Protein AF-0000000071011484 (afdb_homodimer)

Organism: Aspergillus flavus (strain ATCC 200026 / FGSC A1120 / IAM 13836 / NRRL 3357 / JCM 12722 / SRRC 167) (NCBI:txid332952)

pLDDT: mean 79.9, std 23.61, range [20.66, 98.12]

Structure (mmCIF, N/CA/C/O backbone):
data_AF-0000000071011484-model_v1
#
loop_
_entity.id
_entity.type
_entity.pdbx_description
1 polymer 'Uncharacterized protein'
#
loop_
_atom_site.group_PDB
_atom_site.id
_atom_site.type_symbol
_atom_site.label_atom_id
_atom_site.label_alt_id
_atom_site.label_comp_id
_atom_site.label_asym_id
_atom_si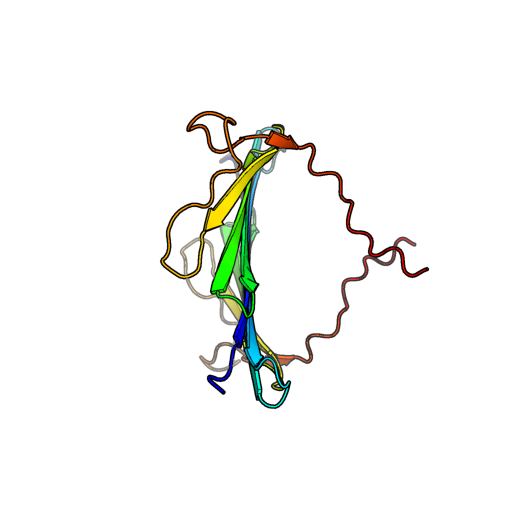te.label_entity_id
_atom_site.label_seq_id
_atom_site.pdbx_PDB_ins_code
_atom_site.Cartn_x
_atom_site.Cartn_y
_atom_site.Cartn_z
_atom_site.occupancy
_atom_site.B_iso_or_equiv
_atom_site.auth_seq_id
_atom_site.auth_comp_id
_atom_site.auth_asym_id
_atom_site.auth_atom_id
_atom_site.pdbx_PDB_model_num
ATOM 1 N N . MET A 1 1 ? -12.844 29.531 15.906 1 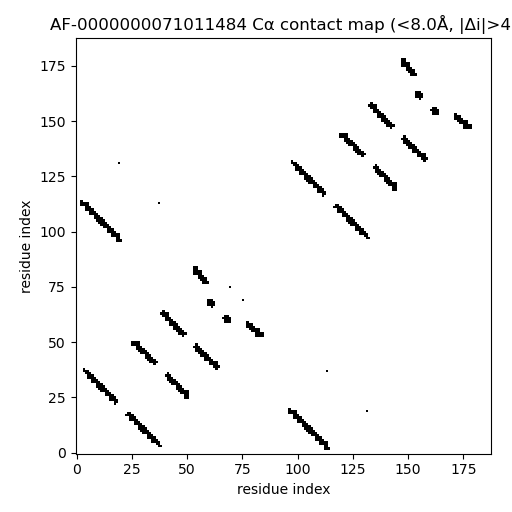52.31 1 MET A N 1
ATOM 2 C CA . MET A 1 1 ? -11.492 29.062 15.602 1 52.31 1 MET A CA 1
ATOM 3 C C . MET A 1 1 ? -11.516 28 14.516 1 52.31 1 MET A C 1
ATOM 5 O O . MET A 1 1 ? -12.43 27.172 14.469 1 52.31 1 MET A O 1
ATOM 9 N N . SER A 1 2 ? -10.938 28.266 13.414 1 65.62 2 SER A N 1
ATOM 10 C CA . SER A 1 2 ? -10.977 27.375 12.258 1 65.62 2 SER A CA 1
ATOM 11 C C . SER A 1 2 ? -10.547 25.969 12.648 1 65.62 2 SER A C 1
ATOM 13 O O . SER A 1 2 ? -9.57 25.781 13.383 1 65.62 2 SER A O 1
ATOM 15 N N . GLN A 1 3 ? -11.422 25.094 12.594 1 76.44 3 GLN A N 1
ATOM 16 C CA . GLN A 1 3 ? -11.125 23.703 12.953 1 76.44 3 GLN A CA 1
ATOM 17 C C . GLN A 1 3 ? -9.945 23.172 12.148 1 76.44 3 GLN A C 1
ATOM 19 O O . GLN A 1 3 ? -9.906 23.312 10.922 1 76.44 3 GLN A O 1
ATOM 24 N N . SER A 1 4 ? -8.773 22.969 12.922 1 86.69 4 SER A N 1
ATOM 25 C CA . SER A 1 4 ? -7.617 22.391 12.242 1 86.69 4 SER A CA 1
ATOM 26 C C . SER A 1 4 ? -7.719 20.875 12.195 1 86.69 4 SER A C 1
ATOM 28 O O . SER A 1 4 ? -8.484 20.266 12.953 1 86.69 4 SER A O 1
ATOM 30 N N . TYR A 1 5 ? -7.301 20.312 11.109 1 92.06 5 TYR A N 1
ATOM 31 C CA . TYR A 1 5 ? -7.328 18.859 10.922 1 92.06 5 TYR A CA 1
ATOM 32 C C . TYR A 1 5 ? -5.918 18.297 10.82 1 92.06 5 TYR A C 1
ATOM 34 O O . TYR A 1 5 ? -4.977 19.031 10.484 1 92.06 5 TYR A O 1
ATOM 42 N N . SER A 1 6 ? -5.723 17.062 11.336 1 95.62 6 SER A N 1
ATOM 43 C CA . SER A 1 6 ? -4.551 16.25 11.016 1 95.62 6 SER A CA 1
ATOM 44 C C . SER A 1 6 ? -4.922 15.047 10.156 1 95.62 6 SER A C 1
ATOM 46 O O . SER A 1 6 ? -6.047 14.547 10.234 1 95.62 6 SER A O 1
ATOM 48 N N . SER A 1 7 ? -4.031 14.789 9.32 1 96.69 7 SER A N 1
ATOM 49 C CA . SER A 1 7 ? -4.297 13.625 8.469 1 96.69 7 SER A CA 1
ATOM 50 C C . SER A 1 7 ? -3.021 12.844 8.18 1 96.69 7 SER A C 1
ATOM 52 O O . SER A 1 7 ? -1.918 13.383 8.289 1 96.69 7 SER A O 1
ATOM 54 N N . SER A 1 8 ? -3.203 11.578 7.992 1 97.56 8 SER A N 1
ATOM 55 C CA . SER A 1 8 ? -2.111 10.695 7.605 1 97.56 8 SER A CA 1
ATOM 56 C C . SER A 1 8 ? -2.562 9.688 6.551 1 97.56 8 SER A C 1
ATOM 58 O O . SER A 1 8 ? -3.715 9.25 6.559 1 97.56 8 SER A O 1
ATOM 60 N N . SER A 1 9 ? -1.672 9.445 5.641 1 98 9 SER A N 1
ATOM 61 C CA . SER A 1 9 ? -1.896 8.383 4.66 1 98 9 SER A CA 1
ATOM 62 C C . SER A 1 9 ? -0.618 7.594 4.398 1 98 9 SER A C 1
ATOM 64 O O . SER A 1 9 ? 0.486 8.125 4.539 1 98 9 SER A O 1
ATOM 66 N N . SER A 1 10 ? -0.78 6.367 4.203 1 97.94 10 SER A N 1
ATOM 67 C CA . SER A 1 10 ? 0.344 5.492 3.891 1 97.94 10 SER A CA 1
ATOM 68 C C . SER A 1 10 ? 0.015 4.562 2.727 1 97.94 10 SER A C 1
ATOM 70 O O . SER A 1 10 ? -1.105 4.059 2.627 1 97.94 10 SER A O 1
ATOM 72 N N . TYR A 1 11 ? 0.985 4.484 1.85 1 97.88 11 TYR A N 1
ATOM 73 C CA . TYR A 1 11 ? 0.923 3.568 0.715 1 97.88 11 TYR A CA 1
ATOM 74 C C . TYR A 1 11 ? 2.139 2.65 0.689 1 97.88 11 TYR A C 1
ATOM 76 O O . TYR A 1 11 ? 3.264 3.092 0.934 1 97.88 11 TYR A O 1
ATOM 84 N N . PHE A 1 12 ? 1.865 1.36 0.616 1 97.81 12 PHE A N 1
ATOM 85 C CA . PHE A 1 12 ? 2.939 0.382 0.49 1 97.81 12 PHE A CA 1
ATOM 86 C C . PHE A 1 12 ? 2.682 -0.557 -0.683 1 97.81 12 PHE A C 1
ATOM 88 O O . PHE A 1 12 ? 1.554 -1.013 -0.883 1 97.81 12 PHE A O 1
ATOM 95 N N . TYR A 1 13 ? 3.678 -0.655 -1.492 1 98 13 TYR A N 1
ATOM 96 C CA . TYR A 1 13 ? 3.641 -1.629 -2.576 1 98 13 TYR A CA 1
ATOM 97 C C . TYR A 1 13 ? 4.879 -2.518 -2.555 1 98 13 TYR A C 1
ATOM 99 O O . TYR A 1 13 ? 5.988 -2.043 -2.295 1 98 13 TYR A O 1
ATOM 107 N N . SER A 1 14 ? 4.723 -3.789 -2.631 1 98.12 14 SER A N 1
ATOM 108 C CA . SER A 1 14 ? 5.836 -4.719 -2.814 1 98.12 14 SER A CA 1
ATOM 109 C C . SER A 1 14 ? 5.512 -5.766 -3.873 1 98.12 14 SER A C 1
ATOM 111 O O . SER A 1 14 ? 4.352 -6.156 -4.031 1 98.12 14 SER A O 1
ATOM 113 N N . SER A 1 15 ? 6.465 -6.098 -4.609 1 97.88 15 SER A N 1
ATOM 114 C CA . SER A 1 15 ? 6.328 -7.184 -5.57 1 97.88 15 SER A CA 1
ATOM 115 C C . SER A 1 15 ? 7.598 -8.023 -5.645 1 97.88 15 SER A C 1
ATOM 117 O O . SER A 1 15 ? 8.688 -7.539 -5.332 1 97.88 15 SER A O 1
ATOM 119 N N . SER A 1 16 ? 7.363 -9.312 -5.891 1 97.06 16 SER A N 1
ATOM 120 C CA . SER A 1 16 ? 8.492 -10.219 -6.078 1 97.06 16 SER A CA 1
ATOM 121 C C . SER A 1 16 ? 8.141 -11.336 -7.062 1 97.06 16 SER A C 1
ATOM 123 O O . SER A 1 16 ? 6.977 -11.695 -7.211 1 97.06 16 SER A O 1
ATOM 125 N N . SER A 1 17 ? 9.125 -11.727 -7.777 1 96.44 17 SER A N 1
ATOM 126 C CA . SER A 1 17 ? 9 -12.875 -8.672 1 96.44 17 SER A CA 1
ATOM 127 C C . SER A 1 17 ? 10.242 -13.766 -8.609 1 96.44 17 SER A C 1
ATOM 129 O O . SER A 1 17 ? 11.336 -13.289 -8.305 1 96.44 17 SER A O 1
ATOM 131 N N . SER A 1 18 ? 9.945 -15.055 -8.758 1 95.31 18 SER A N 1
ATOM 132 C CA . SER A 1 18 ? 11.047 -16.016 -8.758 1 95.31 18 SER A CA 1
ATOM 133 C C . SER A 1 18 ? 10.781 -17.172 -9.719 1 95.31 18 SER A C 1
ATOM 135 O O . SER A 1 18 ? 9.625 -17.516 -9.961 1 95.31 18 SER A O 1
ATOM 137 N N . THR A 1 19 ? 11.93 -17.609 -10.336 1 94.25 19 THR A N 1
ATOM 138 C CA . THR A 1 19 ? 11.805 -18.812 -11.141 1 94.25 19 THR A CA 1
ATOM 139 C C . THR A 1 19 ? 11.641 -20.047 -10.258 1 94.25 19 THR A C 1
ATOM 141 O O . THR A 1 19 ? 12.102 -20.062 -9.109 1 94.25 19 THR A O 1
ATOM 144 N N . ASP A 1 20 ? 10.922 -21.047 -10.836 1 86.88 20 ASP A N 1
ATOM 145 C CA . ASP A 1 20 ? 10.625 -22.234 -10.047 1 86.88 20 ASP A CA 1
ATOM 146 C C . ASP A 1 20 ? 11.898 -23 -9.711 1 86.88 20 ASP A C 1
ATOM 148 O O . ASP A 1 20 ? 11.969 -23.688 -8.688 1 86.88 20 ASP A O 1
ATOM 152 N N . ASP A 1 21 ? 12.898 -22.812 -10.469 1 88.31 21 ASP A N 1
ATOM 153 C CA . ASP A 1 21 ? 14.148 -23.516 -10.195 1 88.31 21 ASP A CA 1
ATOM 154 C C . ASP A 1 21 ? 15.047 -22.703 -9.266 1 88.31 21 ASP A C 1
ATOM 156 O O . ASP A 1 21 ? 16.141 -23.125 -8.922 1 88.31 21 ASP A O 1
ATOM 160 N N . GLY A 1 22 ? 14.602 -21.516 -8.938 1 86.12 22 GLY A N 1
ATOM 161 C CA . GLY A 1 22 ? 15.281 -20.688 -7.965 1 86.12 22 GLY A CA 1
ATOM 162 C C . GLY A 1 22 ? 16.484 -19.969 -8.539 1 86.12 22 GLY A C 1
ATOM 163 O O . GLY A 1 22 ? 17.297 -19.406 -7.789 1 86.12 22 GLY A O 1
ATOM 164 N N . THR A 1 23 ? 16.672 -19.938 -9.703 1 89.38 23 THR A N 1
ATOM 165 C CA . THR A 1 23 ? 17.875 -19.391 -10.312 1 89.38 23 THR A CA 1
ATOM 166 C C . THR A 1 23 ? 17.781 -17.891 -10.461 1 89.38 23 THR A C 1
ATOM 168 O O . THR A 1 23 ? 18.797 -17.203 -10.602 1 89.38 23 THR A O 1
ATOM 171 N N . ALA A 1 24 ? 16.516 -17.469 -10.5 1 92.75 24 ALA A N 1
ATOM 172 C CA . ALA A 1 24 ? 16.391 -16.031 -10.695 1 92.75 24 ALA A CA 1
ATOM 173 C C . ALA A 1 24 ? 15.258 -15.469 -9.836 1 92.75 24 ALA A C 1
ATOM 175 O O . ALA A 1 24 ? 14.203 -16.094 -9.695 1 92.75 24 ALA A O 1
ATOM 176 N N . ALA A 1 25 ? 15.57 -14.305 -9.141 1 94.69 25 ALA A N 1
ATOM 177 C CA . ALA A 1 25 ? 14.562 -13.602 -8.359 1 94.69 25 ALA A CA 1
ATOM 178 C C . ALA A 1 25 ? 14.68 -12.086 -8.531 1 94.69 25 ALA A C 1
ATOM 180 O O . ALA A 1 25 ? 15.789 -11.562 -8.703 1 94.69 25 ALA A O 1
ATOM 181 N N . THR A 1 26 ? 13.586 -11.477 -8.625 1 96.31 26 THR A N 1
ATOM 182 C CA . THR A 1 26 ? 13.523 -10.023 -8.633 1 96.31 26 THR A CA 1
ATOM 183 C C . THR A 1 26 ? 12.414 -9.523 -7.715 1 96.31 26 THR A C 1
ATOM 185 O O . THR A 1 26 ? 11.516 -10.281 -7.344 1 96.31 26 THR A O 1
ATOM 188 N N . GLY A 1 27 ? 12.609 -8.312 -7.289 1 97.56 27 GLY A N 1
ATOM 189 C CA . GLY A 1 27 ? 11.594 -7.699 -6.445 1 97.56 27 GLY A CA 1
ATOM 190 C C . GLY A 1 27 ? 11.812 -6.211 -6.238 1 97.56 27 GLY A C 1
ATOM 191 O O . GLY A 1 27 ? 12.922 -5.711 -6.434 1 97.56 27 GLY A O 1
ATOM 192 N N . GLN A 1 28 ? 10.805 -5.582 -5.945 1 97.75 28 GLN A N 1
ATOM 193 C CA . GLN A 1 28 ? 10.867 -4.156 -5.645 1 97.75 28 GLN A CA 1
ATOM 194 C C . GLN A 1 28 ? 9.852 -3.775 -4.566 1 97.75 28 GLN A C 1
ATOM 196 O O . GLN A 1 28 ? 8.82 -4.434 -4.418 1 97.75 28 GLN A O 1
ATOM 201 N N . ARG A 1 29 ? 10.164 -2.762 -3.787 1 97.69 29 ARG A N 1
ATOM 202 C CA . ARG A 1 29 ? 9.281 -2.199 -2.773 1 97.69 29 ARG A CA 1
ATOM 203 C C . ARG A 1 29 ? 9.227 -0.68 -2.877 1 97.69 29 ARG A C 1
ATOM 205 O O . ARG A 1 29 ? 10.227 -0.037 -3.203 1 97.69 29 ARG A O 1
ATOM 212 N N . TYR A 1 30 ? 8.023 -0.264 -2.693 1 97.44 30 TYR A N 1
ATOM 213 C CA . TYR A 1 30 ? 7.75 1.168 -2.67 1 97.44 30 TYR A CA 1
ATOM 214 C C . TYR A 1 30 ? 6.824 1.526 -1.514 1 97.44 30 TYR A C 1
ATOM 216 O O . TYR A 1 30 ? 5.844 0.825 -1.257 1 97.44 30 TYR A O 1
ATOM 224 N N . ALA A 1 31 ? 7.188 2.508 -0.788 1 97.5 31 ALA A N 1
ATOM 225 C CA . ALA A 1 31 ? 6.32 2.982 0.289 1 97.5 31 ALA A CA 1
ATOM 226 C C . ALA A 1 31 ? 6.32 4.504 0.362 1 97.5 31 ALA A C 1
ATOM 228 O O . ALA A 1 31 ? 7.363 5.141 0.179 1 97.5 31 ALA A O 1
ATOM 229 N N . THR A 1 32 ? 5.164 5.023 0.569 1 96.81 32 THR A N 1
ATOM 230 C CA . THR A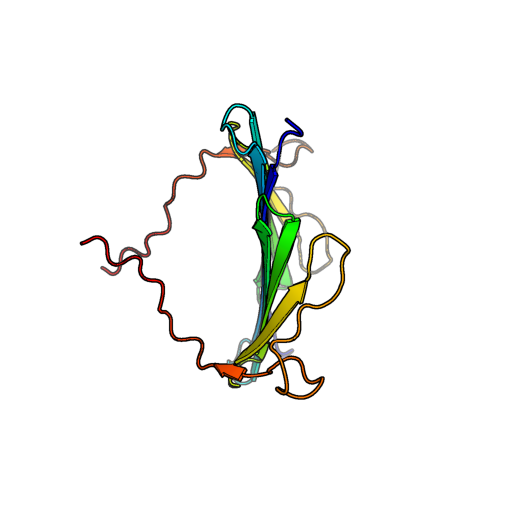 1 32 ? 5.031 6.457 0.797 1 96.81 32 THR A CA 1
ATOM 231 C C . THR A 1 32 ? 4.145 6.73 2.01 1 96.81 32 THR A C 1
ATOM 233 O O . THR A 1 32 ? 3.074 6.133 2.15 1 96.81 32 THR A O 1
ATOM 236 N N . VAL A 1 33 ? 4.648 7.566 2.861 1 96.94 33 VAL A N 1
ATOM 237 C CA . VAL A 1 33 ? 3.873 8.008 4.016 1 96.94 33 VAL A CA 1
ATOM 238 C C . VAL A 1 33 ? 3.727 9.531 3.984 1 96.94 33 VAL A C 1
ATOM 240 O O . VAL A 1 33 ? 4.711 10.25 3.809 1 96.94 33 VAL A O 1
ATOM 243 N N . SER A 1 34 ? 2.525 9.914 4.105 1 97.69 34 SER A N 1
ATOM 244 C CA . SER A 1 34 ? 2.23 11.344 4.113 1 97.69 34 SER A CA 1
ATOM 245 C C . SER A 1 34 ? 1.489 11.742 5.383 1 97.69 34 SER A C 1
ATOM 247 O O . SER A 1 34 ? 0.476 11.141 5.738 1 97.69 34 SER A O 1
ATOM 249 N N . GLN A 1 35 ? 2.014 12.75 5.992 1 97.19 35 GLN A N 1
ATOM 250 C CA . GLN A 1 35 ? 1.384 13.242 7.215 1 97.19 35 GLN A CA 1
ATOM 251 C C . GLN A 1 35 ? 1.198 14.75 7.176 1 97.19 35 GLN A C 1
ATOM 253 O O . GLN A 1 35 ? 2.143 15.492 6.895 1 97.19 35 GLN A O 1
ATOM 258 N N . THR A 1 36 ? -0.002 15.141 7.453 1 96.56 36 THR A N 1
ATOM 259 C CA . THR A 1 36 ? -0.297 16.562 7.578 1 96.56 36 THR A CA 1
ATOM 260 C C . THR A 1 36 ? -0.687 16.906 9.008 1 96.56 36 THR A C 1
ATOM 262 O O . THR A 1 36 ? -1.595 16.297 9.578 1 96.56 36 THR A O 1
ATOM 265 N N . GLU A 1 37 ? -0.071 17.938 9.469 1 94.81 37 GLU A N 1
ATOM 266 C CA . GLU A 1 37 ? -0.305 18.391 10.836 1 94.81 37 GLU A CA 1
ATOM 267 C C . GLU A 1 37 ? -1.372 19.484 10.883 1 94.81 37 GLU A C 1
ATOM 269 O O . GLU A 1 37 ? -1.721 20.062 9.852 1 94.81 37 GLU A O 1
ATOM 274 N N . PRO A 1 38 ? -1.84 19.781 12.125 1 93.56 38 PRO A N 1
ATOM 275 C CA . PRO A 1 38 ? -2.902 20.781 12.25 1 93.56 38 PRO A CA 1
ATOM 276 C C . PRO A 1 38 ? -2.473 22.156 11.766 1 93.56 38 PRO A C 1
ATOM 278 O O . PRO A 1 38 ? -3.318 22.984 11.383 1 93.56 38 PRO A O 1
ATOM 281 N N . ASP A 1 39 ? -1.213 22.516 11.719 1 91.94 39 ASP A N 1
ATOM 282 C CA . ASP A 1 39 ? -0.76 23.828 11.266 1 91.94 39 ASP A CA 1
ATOM 283 C C . ASP A 1 39 ? -0.666 23.875 9.742 1 91.94 39 ASP A C 1
ATOM 285 O O . ASP A 1 39 ? -0.282 24.906 9.172 1 91.94 39 ASP A O 1
ATOM 289 N N . GLY A 1 40 ? -0.893 22.75 9.203 1 94 40 GLY A N 1
ATOM 290 C CA . GLY A 1 40 ? -0.969 22.703 7.75 1 94 40 GLY A CA 1
ATOM 291 C C . GLY A 1 40 ? 0.292 22.172 7.102 1 94 40 GLY A C 1
ATOM 292 O O . GLY A 1 40 ? 0.344 22 5.879 1 94 40 GLY A O 1
ATOM 293 N N . THR A 1 41 ? 1.3 21.875 7.875 1 94.38 41 THR A N 1
ATOM 294 C CA . THR A 1 41 ? 2.537 21.328 7.328 1 94.38 41 THR A CA 1
ATOM 295 C C . THR A 1 41 ? 2.369 19.859 6.973 1 94.38 41 THR A C 1
ATOM 297 O O . THR A 1 41 ? 1.756 19.109 7.73 1 94.38 41 THR A O 1
ATOM 300 N N . THR A 1 42 ? 2.951 19.484 5.793 1 95.5 42 THR A N 1
ATOM 301 C CA . THR A 1 42 ? 2.852 18.109 5.328 1 95.5 42 THR A CA 1
ATOM 302 C C . THR A 1 42 ? 4.238 17.516 5.094 1 95.5 42 THR A C 1
ATOM 304 O O . THR A 1 42 ? 5.09 18.156 4.469 1 95.5 42 THR A O 1
ATOM 307 N N . THR A 1 43 ? 4.445 16.406 5.66 1 95.81 43 THR A N 1
ATOM 308 C CA . THR A 1 43 ? 5.668 15.648 5.426 1 95.81 43 THR A CA 1
ATOM 309 C C . THR A 1 43 ? 5.375 14.398 4.598 1 95.81 43 THR A C 1
ATOM 311 O O . THR A 1 43 ? 4.449 13.648 4.902 1 95.81 43 THR A O 1
ATOM 314 N N . VAL A 1 44 ? 6.145 14.234 3.547 1 95.5 44 VAL A N 1
ATOM 315 C CA . VAL A 1 44 ? 6.008 13.055 2.695 1 95.5 44 VAL A CA 1
ATOM 316 C C . VAL A 1 44 ? 7.32 12.281 2.67 1 95.5 44 VAL A C 1
ATOM 318 O O . VAL A 1 44 ? 8.359 12.82 2.285 1 95.5 44 VAL A O 1
ATOM 321 N N . ARG A 1 45 ? 7.266 11.094 3.125 1 94.94 45 ARG A N 1
ATOM 322 C CA . ARG A 1 45 ? 8.43 10.211 3.098 1 94.94 45 ARG A CA 1
ATOM 323 C C . ARG A 1 45 ? 8.219 9.062 2.109 1 94.94 45 ARG A C 1
ATOM 325 O O . ARG A 1 45 ? 7.219 8.344 2.182 1 94.94 45 ARG A O 1
ATOM 332 N N . THR A 1 46 ? 9.148 8.945 1.218 1 95.81 46 THR A N 1
ATOM 333 C CA . THR A 1 46 ? 9.094 7.887 0.216 1 95.81 46 THR A CA 1
ATOM 334 C C . THR A 1 46 ? 10.289 6.953 0.342 1 95.81 46 THR A C 1
ATOM 336 O O . THR A 1 46 ? 11.43 7.41 0.499 1 95.81 46 THR A O 1
ATOM 339 N N . ILE A 1 47 ? 9.977 5.691 0.291 1 94.81 47 ILE A N 1
ATOM 340 C CA . ILE A 1 47 ? 11.016 4.668 0.336 1 94.81 47 ILE A CA 1
ATOM 341 C C . ILE A 1 47 ? 10.922 3.785 -0.909 1 94.81 47 ILE A C 1
ATOM 343 O O . ILE A 1 47 ? 9.844 3.314 -1.266 1 94.81 47 ILE A O 1
ATOM 347 N N . ARG A 1 48 ? 12.086 3.625 -1.535 1 97 48 ARG A N 1
ATOM 348 C CA . ARG A 1 48 ? 12.172 2.725 -2.682 1 97 48 ARG A CA 1
ATOM 349 C C . ARG A 1 48 ? 13.328 1.748 -2.529 1 97 48 ARG A C 1
ATOM 351 O O . ARG A 1 48 ? 14.406 2.125 -2.061 1 97 48 ARG A O 1
ATOM 358 N N . GLN A 1 49 ? 12.984 0.562 -2.945 1 96.88 49 GLN A N 1
ATOM 359 C CA . GLN A 1 49 ? 14.039 -0.436 -2.834 1 96.88 49 GLN A CA 1
ATOM 360 C C . GLN A 1 49 ? 13.867 -1.538 -3.875 1 96.88 49 GLN A C 1
ATOM 362 O O . GLN A 1 49 ? 12.773 -2.072 -4.047 1 96.88 49 GLN A O 1
ATOM 367 N N . ASP A 1 50 ? 14.945 -1.827 -4.492 1 95.06 50 ASP A N 1
ATOM 368 C CA . ASP A 1 50 ? 15 -3.033 -5.312 1 95.06 50 ASP A CA 1
ATOM 369 C C . ASP A 1 50 ? 15.648 -4.188 -4.547 1 95.06 50 ASP A C 1
ATOM 371 O O . ASP A 1 50 ? 16.469 -3.963 -3.658 1 95.06 50 ASP A O 1
ATOM 375 N N . LEU A 1 51 ? 15.109 -5.359 -4.941 1 93.81 51 LEU A N 1
ATOM 376 C CA . LEU A 1 51 ? 15.672 -6.539 -4.301 1 93.81 51 LEU A CA 1
ATOM 377 C C . LEU A 1 51 ? 17.203 -6.512 -4.359 1 93.81 51 LEU A C 1
ATOM 379 O O . LEU A 1 51 ? 17.781 -6.32 -5.43 1 93.81 51 LEU A O 1
ATOM 383 N N . GLY A 1 52 ? 17.844 -6.723 -3.182 1 92.69 52 GLY A N 1
ATOM 384 C CA . GLY A 1 52 ? 19.297 -6.797 -3.09 1 92.69 52 GLY A CA 1
ATOM 385 C C . GLY A 1 52 ? 19.953 -5.434 -2.99 1 92.69 52 GLY A C 1
ATOM 386 O O . GLY A 1 52 ? 21.172 -5.34 -2.84 1 92.69 52 GLY A O 1
ATOM 387 N N . GLU A 1 53 ? 19.25 -4.391 -3.141 1 94.69 53 GLU A N 1
ATOM 388 C CA . GLU A 1 53 ? 19.828 -3.049 -3.098 1 94.69 53 GLU A CA 1
ATOM 389 C C . GLU A 1 53 ? 19.359 -2.287 -1.861 1 94.69 53 GLU A C 1
ATOM 391 O O . GLU A 1 53 ? 18.312 -2.602 -1.295 1 94.69 53 GLU A O 1
ATOM 396 N N . PRO A 1 54 ? 20.219 -1.398 -1.478 1 92.44 54 PRO A N 1
ATOM 397 C CA . PRO A 1 54 ? 19.75 -0.581 -0.358 1 92.44 54 PRO A CA 1
ATOM 398 C C . PRO A 1 54 ? 18.531 0.264 -0.717 1 92.44 54 PRO A C 1
ATOM 400 O O . PRO A 1 54 ? 18.344 0.612 -1.885 1 92.44 54 PRO A O 1
ATOM 403 N N . ALA A 1 55 ? 17.734 0.537 0.363 1 92.5 55 ALA A N 1
ATOM 404 C CA . ALA A 1 55 ? 16.578 1.387 0.137 1 92.5 55 ALA A CA 1
ATOM 405 C C . ALA A 1 55 ? 16.984 2.848 -0.028 1 92.5 55 ALA A C 1
ATOM 407 O O . ALA A 1 55 ? 17.922 3.314 0.625 1 92.5 55 ALA A O 1
ATOM 408 N N . VAL A 1 56 ? 16.266 3.5 -0.89 1 94.38 56 VAL A N 1
ATOM 409 C CA . VAL A 1 56 ? 16.391 4.945 -1.033 1 94.38 56 VAL A CA 1
ATOM 410 C C . VAL A 1 56 ? 15.227 5.641 -0.352 1 94.38 56 VAL A C 1
ATOM 412 O O . VAL A 1 56 ? 14.062 5.312 -0.609 1 94.38 56 VAL A O 1
ATOM 415 N N . VAL A 1 57 ? 15.547 6.559 0.508 1 92.56 57 VAL A N 1
ATOM 416 C CA . VAL A 1 57 ? 14.523 7.281 1.255 1 92.56 57 VAL A CA 1
ATOM 417 C C . VAL A 1 57 ? 14.57 8.766 0.901 1 92.56 57 VAL A C 1
ATOM 419 O O . VAL A 1 57 ? 15.641 9.383 0.93 1 9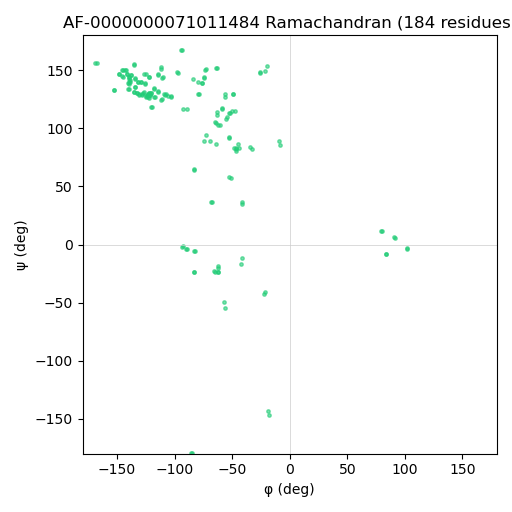2.56 57 VAL A O 1
ATOM 422 N N . ASP A 1 58 ? 13.43 9.25 0.519 1 91.81 58 ASP A N 1
ATOM 423 C CA . ASP A 1 58 ? 13.273 10.68 0.254 1 91.81 58 ASP A CA 1
ATOM 424 C C . ASP A 1 58 ? 12.203 11.289 1.16 1 91.81 58 ASP A C 1
ATOM 426 O O . ASP A 1 58 ? 11.133 10.703 1.354 1 91.81 58 ASP A O 1
ATOM 430 N N . GLU A 1 59 ? 12.594 12.391 1.774 1 91.62 59 GLU A N 1
ATOM 431 C CA . GLU A 1 59 ? 11.633 13.102 2.613 1 91.62 59 GLU A CA 1
ATOM 432 C C . GLU A 1 59 ? 11.453 14.547 2.154 1 91.62 59 GLU A C 1
ATOM 434 O O . GLU A 1 59 ? 12.438 15.266 1.976 1 91.62 59 GLU A O 1
ATOM 439 N N . LYS A 1 60 ? 10.289 14.906 1.934 1 92.5 60 LYS A N 1
ATOM 440 C CA . LYS A 1 60 ? 9.945 16.281 1.565 1 92.5 60 LYS A CA 1
ATOM 441 C C . LYS A 1 60 ? 8.945 16.875 2.555 1 92.5 60 LYS A C 1
ATOM 443 O O . LYS A 1 60 ? 8.062 16.172 3.057 1 92.5 60 LYS A O 1
ATOM 448 N N . ARG A 1 61 ? 9.094 18.156 2.818 1 94.31 61 ARG A N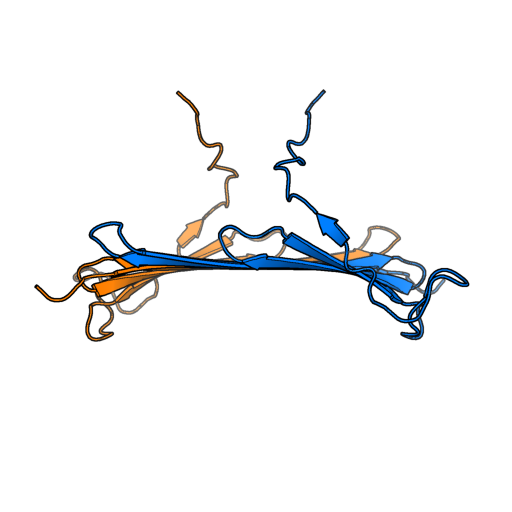 1
ATOM 449 C CA . ARG A 1 61 ? 8.164 18.875 3.686 1 94.31 61 ARG A CA 1
ATOM 450 C C . ARG A 1 61 ? 7.609 20.109 2.98 1 94.31 61 ARG A C 1
ATOM 452 O O . ARG A 1 61 ? 8.344 20.828 2.299 1 94.31 61 ARG A O 1
ATOM 459 N N . TYR A 1 62 ? 6.383 20.219 3.236 1 93.75 62 TYR A N 1
ATOM 460 C CA . TYR A 1 62 ? 5.684 21.344 2.617 1 93.75 62 TYR A CA 1
ATOM 461 C C . TYR A 1 62 ? 4.953 22.172 3.664 1 93.75 62 TYR A C 1
ATOM 463 O O . TYR A 1 62 ? 4.438 21.641 4.645 1 93.75 62 TYR A O 1
ATOM 471 N N . ASP A 1 63 ? 4.895 23.438 3.424 1 93.94 63 ASP A N 1
ATOM 472 C CA . ASP A 1 63 ? 4.066 24.25 4.305 1 93.94 63 ASP A CA 1
ATOM 473 C C . ASP A 1 63 ? 2.607 24.25 3.852 1 93.94 63 ASP A C 1
ATOM 475 O O . ASP A 1 63 ? 2.242 23.516 2.926 1 93.94 63 ASP A O 1
ATOM 479 N N . GLN A 1 64 ? 1.762 25.016 4.633 1 92.12 64 GLN A N 1
ATOM 480 C CA . GLN A 1 64 ? 0.319 24.969 4.418 1 92.12 64 GLN A CA 1
ATOM 481 C C . GLN A 1 64 ? -0.046 25.469 3.025 1 92.12 64 GLN A C 1
ATOM 483 O O . GLN A 1 64 ? -1.125 25.172 2.512 1 92.12 64 GLN A O 1
ATOM 488 N N . THR A 1 65 ? 0.804 26.188 2.416 1 92.5 65 THR A N 1
ATOM 489 C CA . THR A 1 65 ? 0.512 26.719 1.093 1 92.5 65 THR A CA 1
ATOM 490 C C . THR A 1 65 ? 1.021 25.781 0.003 1 92.5 65 THR A C 1
ATOM 492 O O . THR A 1 65 ? 0.814 26.031 -1.187 1 92.5 65 THR A O 1
ATOM 495 N N . GLY A 1 66 ? 1.649 24.688 0.398 1 91.81 66 GLY A N 1
ATOM 496 C CA . GLY A 1 66 ? 2.17 23.719 -0.546 1 91.81 66 GLY A CA 1
ATOM 497 C C . GLY A 1 66 ? 3.605 23.984 -0.954 1 91.81 66 GLY A C 1
ATOM 498 O O . GLY A 1 66 ? 4.133 23.344 -1.859 1 91.81 66 GLY A O 1
ATOM 499 N N . ARG A 1 67 ? 4.156 25 -0.269 1 92.38 67 ARG A N 1
ATOM 500 C CA . ARG A 1 67 ? 5.547 25.312 -0.583 1 92.38 67 ARG A CA 1
ATOM 501 C C . ARG A 1 67 ? 6.492 24.328 0.102 1 92.38 67 ARG A C 1
ATOM 503 O O . ARG A 1 67 ? 6.359 24.062 1.297 1 92.38 67 ARG A O 1
ATOM 510 N N . LEU A 1 68 ? 7.414 23.734 -0.64 1 92.69 68 LEU A N 1
ATOM 511 C CA . LEU A 1 68 ? 8.43 22.844 -0.079 1 92.69 68 LEU A CA 1
ATOM 512 C C . LEU A 1 68 ? 9.266 23.578 0.967 1 92.69 68 LEU A C 1
ATOM 514 O O . LEU A 1 68 ? 9.766 24.672 0.715 1 92.69 68 LEU A O 1
ATOM 518 N N . LEU A 1 69 ? 9.211 23.109 2.232 1 87.62 69 LEU A N 1
ATOM 519 C CA . LEU A 1 69 ? 9.992 23.688 3.316 1 87.62 69 LEU A CA 1
ATOM 520 C C . LEU A 1 69 ? 11.414 23.125 3.318 1 87.62 69 LEU A C 1
ATOM 522 O O . LEU A 1 69 ? 11.609 21.906 3.33 1 87.62 69 LEU A O 1
ATOM 526 N N . THR A 1 70 ? 12.117 23.359 2.418 1 64.81 70 THR A N 1
ATOM 527 C CA . THR A 1 70 ? 13.492 22.891 2.377 1 64.81 70 THR A CA 1
ATOM 528 C C . THR A 1 70 ? 14.227 23.234 3.674 1 64.81 70 THR A C 1
ATOM 530 O O . THR A 1 70 ? 13.914 24.234 4.312 1 64.81 70 THR A O 1
ATOM 533 N N . ALA A 1 71 ? 14.703 22.484 4.566 1 53.81 71 ALA A N 1
ATOM 534 C CA . ALA A 1 71 ? 15.633 23.016 5.559 1 53.81 71 ALA A CA 1
ATOM 535 C C . ALA A 1 71 ? 16.375 24.234 5.016 1 53.81 71 ALA A C 1
ATOM 537 O O . ALA A 1 71 ? 16.516 24.391 3.801 1 53.81 71 ALA A O 1
ATOM 538 N N 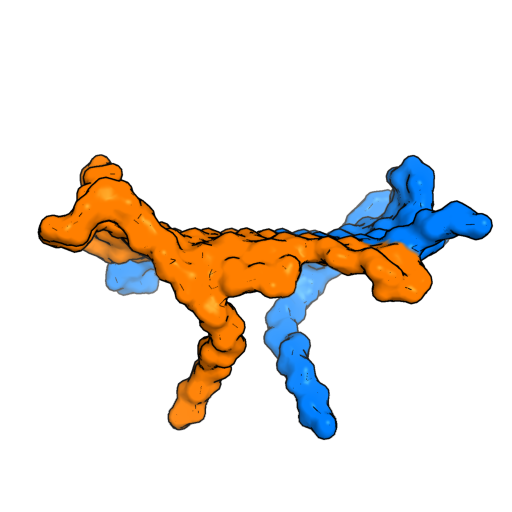. GLY A 1 72 ? 16.906 25.438 5.641 1 43.38 72 GLY A N 1
ATOM 539 C CA . GLY A 1 72 ? 17.891 26.375 5.113 1 43.38 72 GLY A CA 1
ATOM 540 C C . GLY A 1 72 ? 18.719 25.781 3.99 1 43.38 72 GLY A C 1
ATOM 541 O O . GLY A 1 72 ? 18.531 24.625 3.605 1 43.38 72 GLY A O 1
ATOM 542 N N . ASN A 1 73 ? 20.234 26.156 3.865 1 36.38 73 ASN A N 1
ATOM 543 C CA . ASN A 1 73 ? 21.281 25.812 2.91 1 36.38 73 ASN A CA 1
ATOM 544 C C . ASN A 1 73 ? 21.219 24.328 2.531 1 36.38 73 ASN A C 1
ATOM 546 O O . ASN A 1 73 ? 22.234 23.719 2.211 1 36.38 73 ASN A O 1
ATOM 550 N N . SER A 1 74 ? 20.609 23.5 3.18 1 40.34 74 SER A N 1
ATOM 551 C CA . SER A 1 74 ? 20.922 22.266 2.469 1 40.34 74 SER A CA 1
ATOM 552 C C . SER A 1 74 ? 20.391 22.297 1.039 1 40.34 74 SER A C 1
ATOM 554 O O . SER A 1 74 ? 19.297 22.812 0.788 1 40.34 74 SER A O 1
ATOM 556 N N . SER A 1 75 ? 21.109 22.297 -0.109 1 37.41 75 SER A N 1
ATOM 557 C CA . SER A 1 75 ? 20.906 22.172 -1.549 1 37.41 75 SER A CA 1
ATOM 558 C C . SER A 1 75 ? 19.594 21.469 -1.868 1 37.41 75 SER A C 1
ATOM 560 O O . SER A 1 75 ? 19.047 20.734 -1.036 1 37.41 75 SER A O 1
ATOM 562 N N . ALA A 1 76 ? 18.797 21.75 -3.08 1 39.03 76 ALA A N 1
ATOM 563 C CA . ALA A 1 76 ? 17.641 21.359 -3.879 1 39.03 76 ALA A CA 1
ATOM 564 C C . ALA A 1 76 ? 17.25 19.906 -3.598 1 39.03 76 ALA A C 1
ATOM 566 O O . ALA A 1 76 ? 16.312 19.375 -4.199 1 39.03 76 ALA A O 1
ATOM 567 N N . GLY A 1 77 ? 18.156 18.922 -3.473 1 39.06 77 GLY A N 1
ATOM 568 C CA . GLY A 1 77 ? 18.109 17.5 -3.709 1 39.06 77 GLY A CA 1
ATOM 569 C C . GLY A 1 77 ? 17.312 16.75 -2.654 1 39.06 77 GLY A C 1
ATOM 570 O O . GLY A 1 77 ? 17.406 17.047 -1.465 1 39.06 77 GLY A O 1
ATOM 571 N N . GLY A 1 78 ? 16 16.422 -2.738 1 49.12 78 GLY A N 1
ATOM 572 C CA . GLY A 1 78 ? 15.422 15.32 -1.977 1 49.12 78 GLY A CA 1
ATOM 573 C C . GLY A 1 78 ? 16.469 14.461 -1.277 1 49.12 78 GLY A C 1
ATOM 574 O O . GLY A 1 78 ? 17.5 14.125 -1.865 1 49.12 78 GLY A O 1
ATOM 575 N N . VAL A 1 79 ? 16.812 14.859 -0.025 1 50.31 79 VAL A N 1
ATOM 576 C CA . VAL A 1 79 ? 17.844 14.062 0.629 1 50.31 79 VAL A CA 1
ATOM 577 C C . VAL A 1 79 ? 17.547 12.578 0.424 1 50.31 79 VAL A C 1
ATOM 579 O O . VAL A 1 79 ? 16.516 12.07 0.862 1 50.31 79 VAL A O 1
ATOM 582 N N . ARG A 1 80 ? 18 12.172 -0.604 1 57.72 80 ARG A N 1
ATOM 583 C CA . ARG A 1 80 ? 18.047 10.734 -0.858 1 57.72 80 ARG A CA 1
ATOM 584 C C . ARG A 1 80 ? 19.062 10.047 0.062 1 57.72 80 ARG A C 1
ATOM 586 O O . ARG A 1 80 ? 20.25 10.32 -0.009 1 57.72 80 ARG A O 1
ATOM 593 N N . ARG A 1 81 ? 18.469 9.648 1.273 1 63.59 81 ARG A N 1
ATOM 594 C CA . ARG A 1 81 ? 19.375 8.82 2.068 1 63.59 81 ARG A CA 1
ATOM 595 C C . ARG A 1 81 ? 19.156 7.34 1.781 1 63.59 81 ARG A C 1
ATOM 597 O O . ARG A 1 81 ? 18.016 6.91 1.562 1 63.59 81 ARG A O 1
ATOM 604 N N . ILE A 1 82 ? 20.094 6.688 1.276 1 60.44 82 ILE A N 1
ATOM 605 C CA . ILE A 1 82 ? 20.031 5.23 1.212 1 60.44 82 ILE A CA 1
ATOM 606 C C . ILE A 1 82 ? 20.031 4.652 2.625 1 60.44 82 ILE A C 1
ATOM 608 O O . ILE A 1 82 ? 20.906 4.973 3.439 1 60.44 82 ILE A O 1
ATOM 612 N N . THR A 1 83 ? 18.938 4.191 3.098 1 61.38 83 THR A N 1
ATOM 613 C CA . THR A 1 83 ? 18.875 3.596 4.43 1 61.38 83 THR A CA 1
ATOM 614 C C . THR A 1 83 ? 18.719 2.08 4.336 1 61.38 83 THR A C 1
ATOM 616 O O . THR A 1 83 ? 18.188 1.566 3.35 1 61.38 83 THR A O 1
ATOM 619 N N . GLU A 1 84 ? 19.641 1.45 5.121 1 54.38 84 GLU A N 1
ATOM 620 C CA . GLU A 1 84 ? 19.312 0.04 5.324 1 54.38 84 GLU A CA 1
ATOM 621 C C . GLU A 1 84 ? 17.984 -0.127 6.043 1 54.38 84 GLU A C 1
ATOM 623 O O 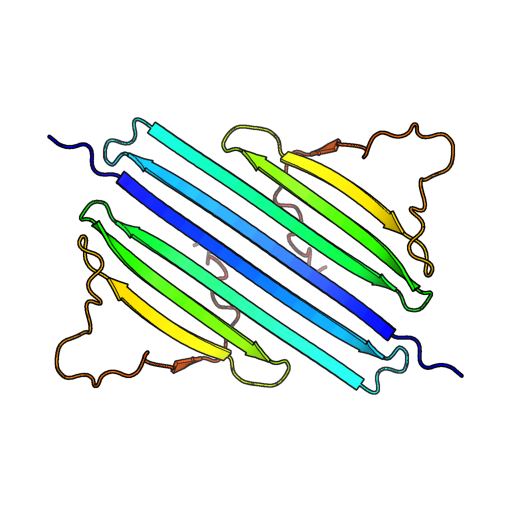. GLU A 1 84 ? 17.719 0.549 7.039 1 54.38 84 GLU A O 1
ATOM 628 N N . LEU A 1 85 ? 17.031 -0.455 5.332 1 50.88 85 LEU A N 1
ATOM 629 C CA . LEU A 1 85 ? 15.719 -0.684 5.922 1 50.88 85 LEU A CA 1
ATOM 630 C C . LEU A 1 85 ? 15.805 -1.675 7.078 1 50.88 85 LEU A C 1
ATOM 632 O O . LEU A 1 85 ? 16.016 -2.869 6.863 1 50.88 85 LEU A O 1
ATOM 636 N N . ASP A 1 86 ? 16.578 -1.41 8.102 1 43 86 ASP A N 1
ATOM 637 C CA . ASP A 1 86 ? 16.469 -2.301 9.25 1 43 86 ASP A CA 1
ATOM 638 C C . ASP A 1 86 ? 15.031 -2.375 9.758 1 43 86 ASP A C 1
ATOM 640 O O . ASP A 1 86 ? 14.266 -1.427 9.594 1 43 86 ASP A O 1
ATOM 644 N N . ASP A 1 87 ? 14.57 -3.678 9.922 1 41.16 87 ASP A N 1
ATOM 645 C CA . ASP A 1 87 ? 13.32 -4.02 10.586 1 41.16 87 ASP A CA 1
ATOM 646 C C . ASP A 1 87 ? 13.117 -3.168 11.844 1 41.16 87 ASP A C 1
ATOM 648 O O . ASP A 1 87 ? 13.555 -3.543 12.93 1 41.16 87 ASP A O 1
ATOM 652 N N . GLU A 1 88 ? 13.438 -2.092 11.938 1 35.5 88 GLU A N 1
ATOM 653 C CA . GLU A 1 88 ? 13.375 -1.487 13.266 1 35.5 88 GLU A CA 1
ATOM 654 C C . GLU A 1 88 ? 11.969 -1.589 13.852 1 35.5 88 GLU A C 1
ATOM 656 O O . GLU A 1 88 ? 11.805 -1.578 15.078 1 35.5 88 GLU A O 1
ATOM 661 N N . GLY A 1 89 ? 10.984 -1.181 13.266 1 36.09 89 GLY A N 1
ATOM 662 C CA . GLY A 1 89 ? 9.93 -0.75 14.172 1 36.09 89 GLY A CA 1
ATOM 663 C C . GLY A 1 89 ? 9.297 -1.895 14.938 1 36.09 89 GLY A C 1
ATOM 664 O O . GLY A 1 89 ? 8.203 -2.35 14.594 1 36.09 89 GLY A O 1
ATOM 665 N N . GLY A 1 90 ? 10.078 -2.953 15.367 1 31.91 90 GLY A N 1
ATOM 666 C CA . GLY A 1 90 ? 9.398 -3.645 16.453 1 31.91 90 GLY A CA 1
ATOM 667 C C . GLY A 1 90 ? 8.969 -2.721 17.578 1 31.91 90 GLY A C 1
ATOM 668 O O . GLY A 1 90 ? 9.688 -1.774 17.906 1 31.91 90 GLY A O 1
ATOM 669 N N . GLU A 1 91 ? 7.793 -2.217 17.562 1 30.55 91 GLU A N 1
ATOM 670 C CA . GLU A 1 91 ? 7.266 -1.609 18.781 1 30.55 91 GLU A CA 1
ATOM 671 C C . GLU A 1 91 ? 7.762 -2.342 20.016 1 30.55 91 GLU A C 1
ATOM 673 O O . GLU A 1 91 ? 7.676 -3.568 20.094 1 30.55 91 GLU A O 1
ATOM 678 N N . SER A 1 92 ? 8.977 -2.006 20.5 1 27.97 92 SER A N 1
ATOM 679 C CA . SER A 1 92 ? 9.336 -2.412 21.844 1 27.97 92 SER A CA 1
ATOM 680 C C . SER A 1 92 ? 8.203 -2.113 22.828 1 27.97 92 SER A C 1
ATOM 682 O O . SER A 1 92 ? 7.797 -0.96 22.984 1 27.97 92 SER A O 1
ATOM 684 N N . TYR A 1 93 ? 7.188 -2.91 22.969 1 25.78 93 TYR A N 1
ATOM 685 C CA . TYR A 1 93 ? 6.41 -2.922 24.203 1 25.78 93 TYR A CA 1
ATOM 686 C C . TYR A 1 93 ? 7.324 -3.008 25.422 1 25.78 93 TYR A C 1
ATOM 688 O O . TYR A 1 93 ? 8.219 -3.854 25.469 1 25.78 93 TYR A O 1
ATOM 696 N N . ASP A 1 94 ? 7.93 -1.877 25.969 1 20.66 94 ASP A N 1
ATOM 697 C CA . ASP A 1 94 ? 8.242 -1.922 27.391 1 20.66 94 ASP A CA 1
ATOM 698 C C . ASP A 1 94 ? 6.988 -2.191 28.219 1 20.66 94 ASP A C 1
ATOM 700 O O . ASP A 1 94 ? 5.895 -1.751 27.859 1 20.66 94 ASP A O 1
ATOM 704 N N . MET B 1 1 ? 12.078 -27.516 -20.594 1 51.22 1 MET B N 1
ATOM 705 C CA . MET B 1 1 ? 10.914 -27.344 -19.719 1 51.22 1 MET B CA 1
ATOM 706 C C . MET B 1 1 ? 10.641 -25.875 -19.469 1 51.22 1 MET B C 1
ATOM 708 O O . MET B 1 1 ? 11.562 -25.078 -19.328 1 51.22 1 MET B O 1
ATOM 712 N N . SER B 1 2 ? 9.531 -25.406 -19.906 1 64.12 2 SER B N 1
ATOM 713 C CA . SER B 1 2 ? 9.203 -23.984 -19.812 1 64.12 2 SER B CA 1
ATOM 714 C C . SER B 1 2 ? 9.375 -23.484 -18.391 1 64.12 2 SER B C 1
ATOM 716 O O . SER B 1 2 ? 8.977 -24.156 -17.422 1 64.12 2 SER B O 1
ATOM 718 N N . GLN B 1 3 ? 10.289 -22.656 -18.203 1 74.88 3 GLN B N 1
ATOM 719 C CA . GLN B 1 3 ? 10.57 -22.125 -16.875 1 74.88 3 GLN B CA 1
ATOM 720 C C . GLN B 1 3 ? 9.32 -21.5 -16.25 1 74.88 3 GLN B C 1
ATOM 722 O O . GLN B 1 3 ? 8.648 -20.688 -16.891 1 74.88 3 GLN B O 1
ATOM 727 N N . SER B 1 4 ? 8.766 -22.25 -15.211 1 86.88 4 SER B N 1
ATOM 728 C CA . SER B 1 4 ? 7.613 -21.688 -14.516 1 86.88 4 SER B CA 1
ATOM 729 C C . SER B 1 4 ? 8.047 -20.641 -13.492 1 86.88 4 SER B C 1
ATOM 731 O O . SER B 1 4 ? 9.211 -20.609 -13.078 1 86.88 4 SER B O 1
ATOM 733 N N . TYR B 1 5 ? 7.305 -19.609 -13.414 1 92.38 5 TYR B N 1
ATOM 734 C CA . TYR B 1 5 ? 7.594 -18.531 -12.461 1 92.38 5 TYR B CA 1
ATOM 735 C C . TYR B 1 5 ? 6.504 -18.438 -11.406 1 92.38 5 TYR B C 1
ATOM 737 O O . TYR B 1 5 ? 5.375 -18.875 -11.625 1 92.38 5 TYR B O 1
ATOM 745 N N . SER B 1 6 ? 6.906 -18.047 -10.164 1 95.62 6 SER B N 1
ATOM 746 C CA . SER B 1 6 ? 5.973 -17.578 -9.148 1 95.62 6 SER B CA 1
ATOM 747 C C . SER B 1 6 ? 6.145 -16.094 -8.875 1 95.62 6 SER B C 1
ATOM 749 O O . SER B 1 6 ? 7.238 -15.547 -9.039 1 95.62 6 SER B O 1
ATOM 751 N N . SER B 1 7 ? 5.043 -15.539 -8.656 1 96.62 7 SER B N 1
ATOM 752 C CA . SER B 1 7 ? 5.121 -14.109 -8.359 1 96.62 7 SER B CA 1
ATOM 753 C C . SER B 1 7 ? 4.113 -13.711 -7.289 1 96.62 7 SER B C 1
ATOM 755 O O . SER B 1 7 ? 3.121 -14.414 -7.07 1 96.62 7 SER B O 1
ATOM 757 N N . SER B 1 8 ? 4.484 -12.711 -6.559 1 97.5 8 SER B N 1
ATOM 758 C CA . SER B 1 8 ? 3.6 -12.125 -5.555 1 97.5 8 SER B CA 1
ATOM 759 C C . SER B 1 8 ? 3.697 -10.602 -5.551 1 97.5 8 SER B C 1
ATOM 761 O O . SER B 1 8 ? 4.762 -10.047 -5.809 1 97.5 8 SER B O 1
ATOM 763 N N . SER B 1 9 ? 2.555 -10.008 -5.352 1 98 9 SER B N 1
ATOM 764 C CA . SER B 1 9 ? 2.512 -8.562 -5.16 1 98 9 SER B CA 1
ATOM 765 C C . SER B 1 9 ? 1.514 -8.172 -4.07 1 98 9 SER B C 1
ATOM 767 O O . SER B 1 9 ? 0.54 -8.891 -3.834 1 98 9 SER B O 1
ATOM 769 N N . SER B 1 10 ? 1.836 -7.199 -3.361 1 97.94 10 SER B N 1
ATOM 770 C CA . SER B 1 10 ? 0.96 -6.688 -2.311 1 97.94 10 SER B CA 1
ATOM 771 C C . SER B 1 10 ? 0.878 -5.164 -2.355 1 97.94 10 SER B C 1
ATOM 773 O O . SER B 1 10 ? 1.879 -4.488 -2.604 1 97.94 10 SER B O 1
ATOM 775 N N . TYR B 1 11 ? -0.35 -4.723 -2.217 1 97.88 11 TYR B N 1
ATOM 776 C CA . TYR B 1 11 ? -0.644 -3.299 -2.123 1 97.88 11 TYR B CA 1
ATOM 777 C C . TYR B 1 11 ? -1.44 -2.988 -0.861 1 97.88 11 TYR B C 1
ATOM 779 O O . TYR B 1 11 ? -2.355 -3.732 -0.499 1 97.88 11 TYR B O 1
ATOM 787 N N . PHE B 1 12 ? -0.93 -2.037 -0.111 1 97.88 12 PHE B N 1
ATOM 788 C CA . PHE B 1 12 ? -1.645 -1.578 1.074 1 97.88 12 PHE B CA 1
ATOM 789 C C . PHE B 1 12 ? -1.784 -0.06 1.069 1 97.88 12 PHE B C 1
ATOM 791 O O . PHE B 1 12 ? -0.834 0.654 0.744 1 97.88 12 PHE B O 1
ATOM 798 N N . TYR B 1 13 ? -2.982 0.351 1.267 1 98.06 13 TYR B N 1
ATOM 799 C CA . TYR B 1 13 ? -3.252 1.773 1.437 1 98.06 13 TYR B CA 1
ATOM 800 C C . TYR B 1 13 ? -4.055 2.029 2.707 1 98.06 13 TYR B C 1
ATOM 802 O O . TYR B 1 13 ? -4.961 1.261 3.041 1 98.06 13 TYR B O 1
ATOM 810 N N . SER B 1 14 ? -3.645 2.934 3.512 1 98.12 14 SER B N 1
ATOM 811 C CA . SER B 1 14 ? -4.434 3.395 4.648 1 98.12 14 SER B CA 1
ATOM 812 C C . SER B 1 14 ? -4.434 4.918 4.742 1 98.12 14 SER B C 1
ATOM 814 O O . SER B 1 14 ? -3.451 5.566 4.375 1 98.12 14 SER B O 1
ATOM 816 N N . SER B 1 15 ? -5.52 5.434 5.117 1 97.88 15 SER B N 1
ATOM 817 C CA . SER B 1 15 ? -5.613 6.863 5.379 1 97.88 15 SER B CA 1
ATOM 818 C C . SER B 1 15 ? -6.5 7.148 6.586 1 97.88 15 SER B C 1
ATOM 820 O O . SER B 1 15 ? -7.371 6.344 6.926 1 97.88 15 SER B O 1
ATOM 822 N N . SER B 1 16 ? -6.113 8.211 7.281 1 97.19 16 SER B N 1
ATOM 823 C CA . SER B 1 16 ? -6.922 8.656 8.406 1 97.19 16 SER B CA 1
ATOM 824 C C . SER B 1 16 ? -6.848 10.172 8.578 1 97.19 16 SER B C 1
ATOM 826 O O . SER B 1 16 ? -5.859 10.797 8.195 1 97.19 16 SER B O 1
ATOM 828 N N . SER B 1 17 ? -7.926 10.711 9.016 1 96.5 17 SER B N 1
ATOM 829 C CA . SER B 1 17 ? -7.984 12.125 9.359 1 96.5 17 SER B CA 1
ATOM 830 C C . SER B 1 17 ? -8.766 12.352 10.648 1 96.5 17 SER B C 1
ATOM 832 O O . SER B 1 17 ? -9.648 11.562 11 1 96.5 17 SER B O 1
ATOM 834 N N . SER B 1 18 ? -8.289 13.359 11.359 1 95.38 18 SER B N 1
ATOM 835 C CA . SER B 1 18 ? -8.969 13.703 12.602 1 95.38 18 SER B CA 1
ATOM 836 C C . SER B 1 18 ? -8.938 15.211 12.852 1 95.38 18 SER B C 1
ATOM 838 O O . SER B 1 18 ? -8.008 15.898 12.422 1 95.38 18 SER B O 1
ATOM 840 N N . THR B 1 19 ? -10.086 15.648 13.453 1 94.19 19 THR B N 1
ATOM 841 C CA . THR B 1 19 ? -10.094 17.047 13.883 1 94.19 19 THR B CA 1
ATOM 842 C C . THR B 1 19 ? -9.219 17.234 15.117 1 94.19 19 THR B C 1
ATOM 844 O O . THR B 1 19 ? -9.031 16.297 15.898 1 94.19 19 THR B O 1
ATOM 847 N N . ASP B 1 20 ? -8.664 18.469 15.211 1 86.94 20 ASP B N 1
ATOM 848 C CA . ASP B 1 20 ? -7.738 18.75 16.297 1 86.94 20 ASP B CA 1
ATOM 849 C C . ASP B 1 20 ? -8.445 18.688 17.656 1 86.94 20 ASP B C 1
ATOM 851 O O . ASP B 1 20 ? -7.828 18.375 18.672 1 86.94 20 ASP B O 1
ATOM 855 N N . ASP B 1 21 ? -9.703 18.875 17.641 1 88.19 21 ASP B N 1
ATOM 856 C CA . ASP B 1 21 ? -10.445 18.812 18.906 1 88.19 21 ASP B CA 1
ATOM 857 C C . ASP B 1 21 ? -10.914 17.391 19.203 1 88.19 21 ASP B C 1
ATOM 859 O O . ASP B 1 21 ? -11.555 17.141 20.219 1 88.19 21 ASP B O 1
ATOM 863 N N . GLY B 1 22 ? -10.672 16.484 18.281 1 86.06 22 GLY B N 1
ATOM 864 C CA . GLY B 1 22 ? -10.953 15.078 18.469 1 86.06 22 GLY B CA 1
ATOM 865 C C . GLY B 1 22 ? -12.422 14.734 18.281 1 86.06 22 GLY B C 1
ATOM 866 O O . GLY B 1 22 ? -12.852 13.633 18.625 1 86.06 22 GLY B O 1
ATOM 867 N N . THR B 1 23 ? -13.164 15.531 17.812 1 89.31 23 THR B N 1
ATOM 868 C CA . THR B 1 23 ? -14.602 15.328 17.734 1 89.31 23 THR B CA 1
ATOM 869 C C . THR B 1 23 ? -14.961 14.492 16.5 1 89.31 23 THR B C 1
ATOM 871 O O . THR B 1 23 ? -16.047 13.914 16.438 1 89.31 23 THR B O 1
ATOM 874 N N . ALA B 1 24 ? -14.047 14.578 15.57 1 92.56 24 ALA B N 1
ATOM 875 C CA . ALA B 1 24 ? -14.375 13.828 14.359 1 92.56 24 ALA B CA 1
ATOM 876 C C . ALA B 1 24 ? -13.148 13.117 13.797 1 92.56 24 ALA B C 1
ATOM 878 O O . ALA B 1 24 ? -12.055 13.672 13.789 1 92.56 24 ALA B O 1
ATOM 879 N N . ALA B 1 25 ? -13.344 11.781 13.438 1 94.56 25 ALA B N 1
ATOM 880 C CA . ALA B 1 25 ? -12.281 11.008 12.805 1 94.56 25 ALA B CA 1
ATOM 881 C C . ALA B 1 25 ? -12.836 10.125 11.688 1 94.56 25 ALA B C 1
ATOM 883 O O . ALA B 1 25 ? -13.969 9.641 11.781 1 94.56 25 ALA B O 1
ATOM 884 N N . THR B 1 26 ? -12.125 10.062 10.656 1 96.25 26 THR B N 1
ATOM 885 C CA . THR B 1 26 ? -12.438 9.148 9.562 1 96.25 26 THR B CA 1
ATOM 886 C C . THR B 1 26 ? -11.18 8.43 9.086 1 96.25 26 THR B C 1
ATOM 888 O O . THR B 1 26 ? -10.062 8.875 9.367 1 96.25 26 THR B O 1
ATOM 891 N N . GLY B 1 27 ? -11.422 7.281 8.531 1 97.62 27 GLY B N 1
ATOM 892 C CA . GLY B 1 27 ? -10.312 6.523 7.977 1 97.62 27 GLY B CA 1
ATOM 893 C C . GLY B 1 27 ? -10.75 5.359 7.109 1 97.62 27 GLY B C 1
ATOM 894 O O . GLY B 1 27 ? -11.898 4.91 7.207 1 97.62 27 GLY B O 1
ATOM 895 N N . GLN B 1 28 ? -9.922 5 6.285 1 97.75 28 GLN B N 1
ATOM 896 C CA . GLN B 1 28 ? -10.172 3.848 5.422 1 97.75 28 GLN B CA 1
ATOM 897 C C . GLN B 1 28 ? -8.883 3.072 5.152 1 97.75 28 GLN B C 1
ATOM 899 O O . GLN B 1 28 ? -7.789 3.641 5.188 1 97.75 28 GLN B O 1
ATOM 904 N N . ARG B 1 29 ? -9.008 1.773 4.941 1 97.69 29 ARG B N 1
ATOM 905 C CA . ARG B 1 29 ? -7.902 0.897 4.57 1 97.69 29 ARG B CA 1
ATOM 906 C C . ARG B 1 29 ? -8.281 0.008 3.391 1 97.69 29 ARG B C 1
ATOM 908 O O . ARG B 1 29 ? -9.438 -0.419 3.273 1 97.69 29 ARG B O 1
ATOM 915 N N . TYR B 1 30 ? -7.305 -0.086 2.586 1 97.44 30 TYR B N 1
ATOM 916 C CA . TYR B 1 30 ? -7.418 -0.956 1.42 1 97.44 30 TYR B CA 1
ATOM 917 C C . TYR B 1 30 ? -6.156 -1.795 1.242 1 97.44 30 TYR B C 1
ATOM 919 O O . TYR B 1 30 ? -5.043 -1.287 1.378 1 97.44 30 TYR B O 1
ATOM 927 N N . ALA B 1 31 ? -6.332 -3.051 1.05 1 97.5 31 ALA B N 1
ATOM 928 C CA . ALA B 1 31 ? -5.188 -3.922 0.785 1 97.5 31 ALA B CA 1
ATOM 929 C C . ALA B 1 31 ? -5.527 -4.957 -0.282 1 97.5 31 ALA B C 1
ATOM 931 O O . ALA B 1 31 ? -6.637 -5.492 -0.308 1 97.5 31 ALA B O 1
ATOM 932 N N . THR B 1 32 ? -4.578 -5.164 -1.127 1 96.75 32 THR B N 1
ATOM 933 C CA . THR B 1 32 ? -4.703 -6.219 -2.125 1 96.75 32 THR B CA 1
ATOM 934 C C . THR B 1 32 ? -3.43 -7.059 -2.189 1 96.75 32 THR B C 1
ATOM 936 O O . THR B 1 32 ? -2.324 -6.512 -2.215 1 96.75 32 THR B O 1
ATOM 939 N N . VAL B 1 33 ? -3.637 -8.336 -2.139 1 96.81 33 VAL B N 1
ATOM 940 C CA . VAL B 1 33 ? -2.527 -9.266 -2.301 1 96.81 33 VAL B CA 1
ATOM 941 C C . VAL B 1 33 ? -2.793 -10.188 -3.492 1 96.81 33 VAL B C 1
ATOM 943 O O . VAL B 1 33 ? -3.879 -10.758 -3.609 1 96.81 33 VAL B O 1
ATOM 946 N N . SER B 1 34 ? -1.818 -10.227 -4.309 1 97.62 34 SER B N 1
ATOM 947 C CA . SER B 1 34 ? -1.922 -11.078 -5.488 1 97.62 34 SER B CA 1
ATOM 948 C C . SER B 1 34 ? -0.772 -12.078 -5.555 1 97.62 34 SER B C 1
ATOM 950 O O . SER B 1 34 ? 0.395 -11.695 -5.438 1 97.62 34 SER B O 1
ATOM 952 N N . GLN B 1 35 ? -1.155 -13.312 -5.727 1 97.06 35 GLN B N 1
ATOM 953 C CA . GLN B 1 35 ? -0.14 -14.352 -5.812 1 97.06 35 GLN B CA 1
ATOM 954 C C . GLN B 1 35 ? -0.379 -15.25 -7.023 1 97.06 35 GLN B C 1
ATOM 956 O O . GLN B 1 35 ? -1.485 -15.758 -7.219 1 97.06 35 GLN B O 1
ATOM 961 N N . THR B 1 36 ? 0.678 -15.414 -7.777 1 96.5 36 THR B N 1
ATOM 962 C CA . THR B 1 36 ? 0.632 -16.344 -8.898 1 96.5 36 THR B CA 1
ATOM 963 C C . THR B 1 36 ? 1.585 -17.516 -8.672 1 96.5 36 THR B C 1
ATOM 965 O O . THR B 1 36 ? 2.773 -17.312 -8.406 1 96.5 36 THR B O 1
ATOM 968 N N . GLU B 1 37 ? 1.04 -18.656 -8.883 1 94.75 37 GLU B N 1
ATOM 969 C CA . GLU B 1 37 ? 1.806 -19.891 -8.68 1 94.75 37 GLU B CA 1
ATOM 970 C C . GLU B 1 37 ? 2.445 -20.359 -9.984 1 94.75 37 GLU B C 1
ATOM 972 O O . GLU B 1 37 ? 2.074 -19.906 -11.062 1 94.75 37 GLU B O 1
ATOM 977 N N . PRO B 1 38 ? 3.383 -21.344 -9.836 1 93.62 38 PRO B N 1
ATOM 978 C CA . PRO B 1 38 ? 4.082 -21.812 -11.031 1 93.62 38 PRO B CA 1
ATOM 979 C C . PRO B 1 38 ? 3.141 -22.453 -12.055 1 93.62 38 PRO B C 1
ATOM 981 O O . PRO B 1 38 ? 3.453 -22.5 -13.242 1 93.62 38 PRO B O 1
ATOM 984 N N . ASP B 1 39 ? 1.98 -22.969 -11.695 1 92.06 39 ASP B N 1
ATOM 985 C CA . ASP B 1 39 ? 1.052 -23.594 -12.633 1 92.06 39 ASP B CA 1
ATOM 986 C C . ASP B 1 39 ? 0.204 -22.531 -13.352 1 92.06 39 ASP B C 1
ATOM 988 O O . ASP B 1 39 ? -0.651 -22.875 -14.172 1 92.06 39 ASP B O 1
ATOM 992 N N . GLY B 1 40 ? 0.411 -21.359 -12.906 1 94.06 40 GLY B N 1
ATOM 993 C CA . GLY B 1 40 ? -0.238 -20.266 -13.609 1 94.06 40 GLY B CA 1
ATOM 994 C C . GLY B 1 40 ? -1.478 -19.75 -12.898 1 94.06 40 GLY B C 1
ATOM 995 O O . GLY B 1 40 ? -2.086 -18.766 -13.328 1 94.06 40 GLY B O 1
ATOM 996 N N . THR B 1 41 ? -1.865 -20.375 -11.812 1 94.25 41 THR B N 1
ATOM 997 C CA . THR B 1 41 ? -3.033 -19.922 -11.062 1 94.25 41 THR B CA 1
ATOM 998 C C . THR B 1 41 ? -2.707 -18.672 -10.242 1 94.25 41 THR B C 1
ATOM 1000 O O . THR B 1 41 ? -1.635 -18.594 -9.641 1 94.25 41 THR B O 1
ATOM 1003 N N . THR B 1 42 ? -3.684 -17.734 -10.25 1 95.31 42 THR B N 1
ATOM 1004 C CA . THR B 1 42 ? -3.494 -16.484 -9.516 1 95.31 42 THR B CA 1
ATOM 1005 C C . THR B 1 42 ? -4.617 -16.266 -8.508 1 95.31 42 THR B C 1
ATOM 1007 O O . THR B 1 42 ? -5.793 -16.438 -8.836 1 95.31 42 THR B O 1
ATOM 1010 N N . THR B 1 43 ? -4.238 -16.016 -7.32 1 95.69 43 THR B N 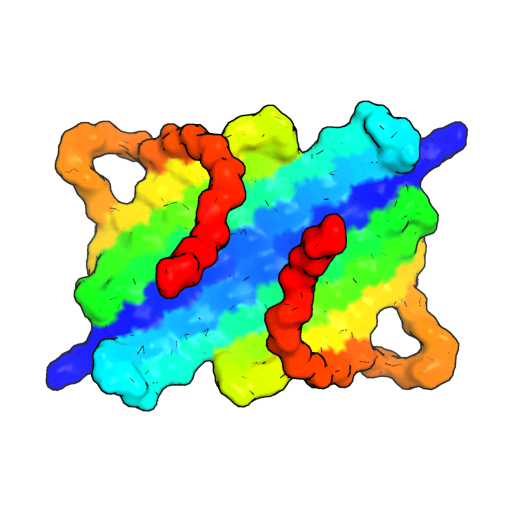1
ATOM 1011 C CA . THR B 1 43 ? -5.184 -15.648 -6.273 1 95.69 43 THR B CA 1
ATOM 1012 C C . THR B 1 43 ? -5.055 -14.172 -5.91 1 95.69 43 THR B C 1
ATOM 1014 O O . THR B 1 43 ? -3.945 -13.68 -5.68 1 95.69 43 THR B O 1
ATOM 1017 N N . VAL B 1 44 ? -6.176 -13.492 -5.91 1 95.31 44 VAL B N 1
ATOM 1018 C CA . VAL B 1 44 ? -6.203 -12.086 -5.531 1 95.31 44 VAL B CA 1
ATOM 1019 C C . VAL B 1 44 ? -7.117 -11.891 -4.32 1 95.31 44 VAL B C 1
ATOM 1021 O O . VAL B 1 44 ? -8.305 -12.227 -4.375 1 95.31 44 VAL B O 1
ATOM 1024 N N . ARG B 1 45 ? -6.559 -11.43 -3.271 1 94.56 45 ARG B N 1
ATOM 1025 C CA . ARG B 1 45 ? -7.316 -11.133 -2.061 1 94.56 45 ARG B CA 1
ATOM 1026 C C . ARG B 1 45 ? -7.359 -9.625 -1.803 1 94.56 45 ARG B C 1
ATOM 1028 O O . ARG B 1 45 ? -6.316 -8.969 -1.749 1 94.56 45 ARG B O 1
ATOM 1035 N N . THR B 1 46 ? -8.547 -9.141 -1.684 1 95.62 46 THR B N 1
ATOM 1036 C CA . THR B 1 46 ? -8.734 -7.719 -1.422 1 95.62 46 THR B CA 1
ATOM 1037 C C . THR B 1 46 ? -9.438 -7.504 -0.084 1 95.62 46 THR B C 1
ATOM 1039 O O . THR B 1 46 ? -10.414 -8.195 0.229 1 95.62 46 THR B O 1
ATOM 1042 N N . ILE B 1 47 ? -8.898 -6.57 0.65 1 94.75 47 ILE B N 1
ATOM 1043 C CA . ILE B 1 47 ? -9.484 -6.199 1.934 1 94.75 47 ILE B CA 1
ATOM 1044 C C . ILE B 1 47 ? -9.82 -4.711 1.937 1 94.75 47 ILE B C 1
ATOM 1046 O O . ILE B 1 47 ? -8.984 -3.879 1.57 1 94.75 47 ILE B O 1
ATOM 1050 N N . ARG B 1 48 ? -11.055 -4.441 2.338 1 96.94 48 ARG B N 1
ATOM 1051 C CA . ARG B 1 48 ? -11.484 -3.055 2.488 1 96.94 48 ARG B CA 1
ATOM 1052 C C . ARG B 1 48 ? -12.125 -2.824 3.85 1 96.94 48 ARG B C 1
ATOM 1054 O O . ARG B 1 48 ? -12.883 -3.668 4.336 1 96.94 48 ARG B O 1
ATOM 1061 N N . GLN B 1 49 ? -11.75 -1.671 4.332 1 96.69 49 GLN B N 1
ATOM 1062 C CA . GLN B 1 49 ? -12.328 -1.369 5.641 1 96.69 49 GLN B CA 1
ATOM 1063 C C . GLN B 1 49 ? -12.438 0.137 5.859 1 96.69 49 GLN B C 1
ATOM 1065 O O . GLN B 1 49 ? -11.477 0.876 5.613 1 96.69 49 GLN B O 1
ATOM 1070 N N . ASP B 1 50 ? -13.57 0.504 6.309 1 95.06 50 ASP B N 1
ATOM 1071 C CA . ASP B 1 50 ? -13.734 1.86 6.824 1 95.06 50 ASP B CA 1
ATOM 1072 C C . ASP B 1 50 ? -13.602 1.891 8.344 1 95.06 50 ASP B C 1
ATOM 1074 O O . ASP B 1 50 ? -13.898 0.902 9.023 1 95.06 50 ASP B O 1
ATOM 1078 N N . LEU B 1 51 ? -13.055 3.057 8.734 1 93.69 51 LEU B N 1
ATOM 1079 C CA . LEU B 1 51 ? -12.906 3.213 10.18 1 93.69 51 LEU B CA 1
ATOM 1080 C C . LEU B 1 51 ? -14.211 2.865 10.898 1 93.69 51 LEU B C 1
ATOM 1082 O O . LEU B 1 51 ? -15.273 3.367 10.539 1 93.69 51 LEU B O 1
ATOM 1086 N N . GLY B 1 52 ? -14.102 1.989 11.938 1 92.69 52 GLY B N 1
ATOM 1087 C CA . GLY B 1 52 ? -15.242 1.615 12.758 1 92.69 52 GLY B CA 1
ATOM 1088 C C . GLY B 1 52 ? -16.078 0.502 12.156 1 92.69 52 GLY B C 1
ATOM 1089 O O . GLY B 1 52 ? -17.047 0.038 12.766 1 92.69 52 GLY B O 1
ATOM 1090 N N . GLU B 1 53 ? -15.828 0.115 10.984 1 94.56 53 GLU B N 1
ATOM 1091 C CA . GLU B 1 53 ? -16.609 -0.926 10.32 1 94.56 53 GLU B CA 1
ATOM 1092 C C . GLU B 1 53 ? -15.781 -2.195 10.125 1 94.56 53 GLU B C 1
ATOM 1094 O O . GLU B 1 53 ? -14.555 -2.143 10.086 1 94.56 53 GLU B O 1
ATOM 1099 N N . PRO B 1 54 ? -16.531 -3.256 10.117 1 92.19 54 PRO B N 1
ATOM 1100 C CA . PRO B 1 54 ? -15.773 -4.477 9.82 1 92.19 54 PRO B CA 1
ATOM 1101 C C . PRO B 1 54 ? -15.156 -4.465 8.422 1 92.19 54 PRO B C 1
ATOM 1103 O O . PRO B 1 54 ? -15.672 -3.799 7.52 1 92.19 54 PRO B O 1
ATOM 1106 N N . ALA B 1 55 ? -14.016 -5.219 8.336 1 92.44 55 ALA B N 1
ATOM 1107 C CA . ALA B 1 55 ? -13.367 -5.316 7.031 1 92.44 55 ALA B CA 1
ATOM 1108 C C . ALA B 1 55 ? -14.148 -6.242 6.105 1 92.44 55 ALA B C 1
ATOM 1110 O O . ALA B 1 55 ? -14.711 -7.25 6.547 1 92.44 55 ALA B O 1
ATOM 1111 N N . VAL B 1 56 ? -14.156 -5.859 4.863 1 94.31 56 VAL B N 1
ATOM 1112 C CA . VAL B 1 56 ? -14.695 -6.723 3.818 1 94.31 56 VAL B CA 1
ATOM 1113 C C . VAL B 1 56 ? -13.555 -7.375 3.043 1 94.31 56 VAL B C 1
ATOM 1115 O O . VAL B 1 56 ? -12.641 -6.691 2.578 1 94.31 56 VAL B O 1
ATOM 1118 N N . VAL B 1 57 ? -13.609 -8.656 2.939 1 92.44 57 VAL B N 1
ATOM 1119 C CA . VAL B 1 57 ? -12.562 -9.406 2.254 1 92.44 57 VAL B CA 1
ATOM 1120 C C . VAL B 1 57 ? -13.148 -10.125 1.039 1 92.44 57 VAL B C 1
ATOM 1122 O O . VAL B 1 57 ? -14.172 -10.805 1.147 1 92.44 57 VAL B O 1
ATOM 1125 N N . ASP B 1 58 ? -12.516 -9.891 -0.059 1 91.5 58 ASP B N 1
ATOM 1126 C CA . ASP B 1 58 ? -12.875 -10.578 -1.296 1 91.5 58 ASP B CA 1
ATOM 1127 C C . ASP B 1 58 ? -11.688 -11.367 -1.848 1 91.5 58 ASP B C 1
ATOM 1129 O O . ASP B 1 58 ? -10.555 -10.867 -1.867 1 91.5 58 ASP B O 1
ATOM 1133 N N . GLU B 1 59 ? -11.969 -12.625 -2.17 1 91.25 59 GLU B N 1
ATOM 1134 C CA . GLU B 1 59 ? -10.914 -13.445 -2.768 1 91.25 59 GLU B CA 1
ATOM 1135 C C . GLU B 1 59 ? -11.359 -14 -4.121 1 91.25 59 GLU B C 1
ATOM 1137 O O . GLU B 1 59 ? -12.438 -14.586 -4.234 1 91.25 59 GLU B O 1
ATOM 1142 N N . LYS B 1 60 ? -10.586 -13.781 -5.074 1 92.31 60 LYS B N 1
ATOM 1143 C CA . LYS B 1 60 ? -10.82 -14.32 -6.414 1 92.31 60 LYS B CA 1
ATOM 1144 C C . LYS B 1 60 ? -9.648 -15.172 -6.879 1 92.31 60 LYS B C 1
ATOM 1146 O O . LYS B 1 60 ? -8.492 -14.867 -6.578 1 92.31 60 LYS B O 1
ATOM 1151 N N . ARG B 1 61 ? -9.961 -16.219 -7.598 1 94.19 61 ARG B N 1
ATOM 1152 C CA . ARG B 1 61 ? -8.938 -17.094 -8.172 1 94.19 61 ARG B CA 1
ATOM 1153 C C . ARG B 1 61 ? -9.133 -17.234 -9.68 1 94.19 61 ARG B C 1
ATOM 1155 O O . ARG B 1 61 ? -10.258 -17.391 -10.156 1 94.19 61 ARG B O 1
ATOM 1162 N N . TYR B 1 62 ? -8 -17.172 -10.266 1 93.62 62 TYR B N 1
ATOM 1163 C CA . TYR B 1 62 ? -8.008 -17.281 -11.719 1 93.62 62 TYR B CA 1
ATOM 1164 C C . TYR B 1 62 ? -7.082 -18.406 -12.195 1 93.62 62 TYR B C 1
ATOM 1166 O O . TYR B 1 62 ? -6.031 -18.641 -11.594 1 93.62 62 TYR B O 1
ATOM 1174 N N . ASP B 1 63 ? -7.465 -19.016 -13.242 1 93.75 63 ASP B N 1
ATOM 1175 C CA . ASP B 1 63 ? -6.539 -19.984 -13.82 1 93.75 63 ASP B CA 1
ATOM 1176 C C . ASP B 1 63 ? -5.555 -19.297 -14.766 1 93.75 63 ASP B C 1
ATOM 1178 O O . ASP B 1 63 ? -5.531 -18.062 -14.859 1 93.75 63 ASP B O 1
ATOM 1182 N N . GLN B 1 64 ? -4.652 -20.156 -15.352 1 91.94 64 GLN B N 1
ATOM 1183 C CA . GLN B 1 64 ? -3.551 -19.625 -16.141 1 91.94 64 GLN B CA 1
ATOM 1184 C C . GLN B 1 64 ? -4.066 -18.859 -17.359 1 91.94 64 GLN B C 1
ATOM 1186 O O . GLN B 1 64 ? -3.352 -18.031 -17.938 1 91.94 64 GLN B O 1
ATOM 1191 N N . THR B 1 65 ? -5.254 -19.062 -17.75 1 92.5 65 THR B N 1
ATOM 1192 C CA . THR B 1 65 ? -5.809 -18.391 -18.922 1 92.5 65 THR B CA 1
ATOM 1193 C C . THR B 1 65 ? -6.543 -17.109 -18.5 1 92.5 65 THR B C 1
ATOM 1195 O O . THR B 1 65 ? -7.023 -16.359 -19.359 1 92.5 65 THR B O 1
ATOM 1198 N N . GLY B 1 66 ? -6.594 -16.844 -17.219 1 91.81 66 GLY B N 1
ATOM 1199 C CA . GLY B 1 66 ? -7.258 -15.656 -16.703 1 91.81 66 GLY B CA 1
ATOM 1200 C C . GLY B 1 66 ? -8.719 -15.891 -16.375 1 91.81 66 GLY B C 1
ATOM 1201 O O . GLY B 1 66 ? -9.445 -14.945 -16.062 1 91.81 66 GLY B O 1
ATOM 1202 N N . ARG B 1 67 ? -9.094 -17.172 -16.484 1 92.19 67 ARG B N 1
ATOM 1203 C CA . ARG B 1 67 ? -10.484 -17.484 -16.172 1 92.19 67 ARG B CA 1
ATOM 1204 C C . ARG B 1 67 ? -10.688 -17.578 -14.656 1 92.19 67 ARG B C 1
ATOM 1206 O O . ARG B 1 67 ? -9.914 -18.234 -13.961 1 92.19 67 ARG B O 1
ATOM 1213 N N . LEU B 1 68 ? -11.672 -16.891 -14.125 1 92.69 68 LEU B N 1
ATOM 1214 C CA . LEU B 1 68 ? -12.016 -16.969 -12.711 1 92.69 68 LEU B CA 1
ATOM 1215 C C . LEU B 1 68 ? -12.367 -18.391 -12.312 1 92.69 68 LEU B C 1
ATOM 1217 O O . LEU B 1 68 ? -13.18 -19.047 -12.977 1 92.69 68 LEU B O 1
ATOM 1221 N N . LEU B 1 69 ? -11.555 -18.969 -11.398 1 87.5 69 LEU B N 1
ATOM 1222 C CA . LEU B 1 69 ? -11.805 -20.328 -10.906 1 87.5 69 LEU B CA 1
ATOM 1223 C C . LEU B 1 69 ? -12.836 -20.312 -9.789 1 87.5 69 LEU B C 1
ATOM 1225 O O . LEU B 1 69 ? -12.695 -19.562 -8.82 1 87.5 69 LEU B O 1
ATOM 1229 N N . THR B 1 70 ? -13.93 -19.969 -10.031 1 64.31 70 THR B N 1
ATOM 1230 C CA . THR B 1 70 ? -14.977 -19.953 -9.023 1 64.31 70 THR B CA 1
ATOM 1231 C C . THR B 1 70 ? -15 -21.266 -8.242 1 64.31 70 THR B C 1
ATOM 1233 O O . THR B 1 70 ? -14.68 -22.312 -8.789 1 64.31 70 THR B O 1
ATOM 1236 N N . ALA B 1 71 ? -14.758 -21.469 -7.043 1 53.41 71 ALA B N 1
ATOM 1237 C CA . ALA B 1 71 ? -15.164 -22.734 -6.43 1 53.41 71 ALA B CA 1
ATOM 1238 C C . ALA B 1 71 ? -16.344 -23.344 -7.172 1 53.41 71 ALA B C 1
ATOM 1240 O O . ALA B 1 71 ? -17.094 -22.641 -7.852 1 53.41 71 ALA B O 1
ATOM 1241 N N . GLY B 1 72 ? -16.75 -24.734 -7.43 1 42.62 72 GLY B N 1
ATOM 1242 C CA . GLY B 1 72 ? -18.078 -25.203 -7.805 1 42.62 72 GLY B CA 1
ATOM 1243 C C . GLY B 1 72 ? -19.172 -24.203 -7.5 1 42.62 72 GLY B C 1
ATOM 1244 O O . GLY B 1 72 ? -18.906 -23.109 -6.984 1 42.62 72 GLY B O 1
ATOM 1245 N N . ASN B 1 73 ? -20.578 -24.688 -7.086 1 35.78 73 ASN B N 1
ATOM 1246 C CA . ASN B 1 73 ? -21.828 -24.016 -6.777 1 35.78 73 ASN B CA 1
ATOM 1247 C C . ASN B 1 73 ? -21.609 -22.766 -5.93 1 35.78 73 ASN B C 1
ATOM 1249 O O . ASN B 1 73 ? -22.469 -22.375 -5.137 1 35.78 73 ASN B O 1
ATOM 1253 N N . SER B 1 74 ? -20.562 -22.484 -5.387 1 39.97 74 SER B N 1
ATOM 1254 C CA . SER B 1 74 ? -20.906 -21.25 -4.691 1 39.97 74 SER B CA 1
ATOM 1255 C C . SER B 1 74 ? -21.281 -20.141 -5.676 1 39.97 74 SER B C 1
ATOM 1257 O O . SER B 1 74 ? -20.688 -20.031 -6.746 1 39.97 74 SER B O 1
ATOM 1259 N N . SER B 1 75 ? -22.5 -19.594 -5.859 1 37.47 75 SER B N 1
ATOM 1260 C CA . SER B 1 75 ? -23.109 -18.469 -6.566 1 37.47 75 SER B CA 1
ATOM 1261 C C . SER B 1 75 ? -22.078 -17.406 -6.906 1 37.47 75 SER B C 1
ATOM 1263 O O . SER B 1 75 ? -21.016 -17.328 -6.273 1 37.47 75 SER B O 1
ATOM 1265 N N . ALA B 1 76 ? -22.219 -16.484 -8.047 1 38.38 76 ALA B N 1
ATOM 1266 C CA . ALA B 1 76 ? -21.641 -15.297 -8.68 1 38.38 76 ALA B CA 1
ATOM 1267 C C . ALA B 1 76 ? -20.812 -14.492 -7.68 1 38.38 76 ALA B C 1
ATOM 1269 O O . ALA B 1 76 ? -20.266 -13.438 -8.023 1 38.38 76 ALA B O 1
ATOM 1270 N N . GLY B 1 77 ? -21.203 -14.281 -6.41 1 38 77 GLY B N 1
ATOM 1271 C CA . GLY B 1 77 ? -20.938 -13.219 -5.461 1 38 77 GLY B CA 1
ATOM 1272 C C . GLY B 1 77 ? -19.531 -13.281 -4.883 1 38 77 GLY B C 1
ATOM 1273 O O . GLY B 1 77 ? -19.062 -14.352 -4.5 1 38 77 GLY B O 1
ATOM 1274 N N . GLY B 1 78 ? -18.422 -12.719 -5.371 1 47.44 78 GLY B N 1
ATOM 1275 C CA . GLY B 1 78 ? -17.266 -12.398 -4.555 1 47.44 78 GLY B CA 1
ATOM 1276 C C . GLY B 1 78 ? -17.516 -12.578 -3.07 1 47.44 78 GLY B C 1
ATOM 1277 O O . GLY B 1 78 ? -18.516 -12.102 -2.539 1 47.44 78 GLY B O 1
ATOM 1278 N N . VAL B 1 79 ? -17.328 -13.82 -2.588 1 48.62 79 VAL B N 1
ATOM 1279 C CA . VAL B 1 79 ? -17.625 -14.016 -1.175 1 48.62 79 VAL B CA 1
ATOM 1280 C C . VAL B 1 79 ? -17.047 -12.867 -0.356 1 48.62 79 VAL B C 1
ATOM 1282 O O . VAL B 1 79 ? -15.828 -12.672 -0.327 1 48.62 79 VAL B O 1
ATOM 1285 N N . ARG B 1 80 ? -17.734 -11.922 -0.326 1 56.44 80 ARG B N 1
ATOM 1286 C CA . ARG B 1 80 ? -17.484 -10.836 0.624 1 56.44 80 ARG B CA 1
ATOM 1287 C C . ARG B 1 80 ? -17.656 -11.328 2.061 1 56.44 80 ARG B C 1
ATOM 1289 O O . ARG B 1 80 ? -18.75 -11.703 2.469 1 56.44 80 ARG B O 1
ATOM 1296 N N . ARG B 1 81 ? -16.453 -11.883 2.545 1 61.78 81 ARG B N 1
ATOM 1297 C CA . ARG B 1 81 ? -16.562 -12.156 3.973 1 61.78 81 ARG B CA 1
ATOM 1298 C C . ARG B 1 81 ? -16.141 -10.953 4.797 1 61.78 81 ARG B C 1
ATOM 1300 O O . ARG B 1 81 ? -15.211 -10.234 4.422 1 61.78 81 ARG B O 1
ATOM 1307 N N . ILE B 1 82 ? -17 -10.391 5.531 1 57.88 82 ILE B N 1
ATOM 1308 C CA . ILE B 1 82 ? -16.609 -9.406 6.523 1 57.88 82 ILE B CA 1
ATOM 1309 C C . ILE B 1 82 ? -15.734 -10.062 7.59 1 57.88 82 ILE B C 1
ATOM 1311 O O . ILE B 1 82 ? -16.125 -11.07 8.18 1 57.88 82 ILE B O 1
ATOM 1315 N N . THR B 1 83 ? -14.477 -9.859 7.578 1 60.59 83 THR B N 1
ATOM 1316 C CA . THR B 1 83 ? -13.594 -10.422 8.594 1 60.59 83 THR B CA 1
ATOM 1317 C C . THR B 1 83 ? -13.133 -9.344 9.57 1 60.59 83 THR B C 1
ATOM 1319 O O . THR B 1 83 ? -13.062 -8.164 9.211 1 60.59 83 THR B O 1
ATOM 1322 N N . GLU B 1 84 ? -13.367 -9.719 10.828 1 53.38 84 GLU B N 1
ATOM 1323 C CA . GLU B 1 84 ? -12.656 -8.883 11.789 1 53.38 84 GLU B CA 1
ATOM 1324 C C . GLU B 1 84 ? -11.148 -8.961 11.586 1 53.38 84 GLU B C 1
ATOM 1326 O O . GLU B 1 84 ? -10.594 -10.055 11.43 1 53.38 84 GLU B O 1
ATOM 1331 N N . LEU B 1 85 ? -10.641 -8 11.016 1 50.38 85 LEU B N 1
ATOM 1332 C CA . LEU B 1 85 ? -9.195 -7.949 10.805 1 50.38 85 LEU B CA 1
ATOM 1333 C C . LEU B 1 85 ? -8.445 -8.211 12.102 1 50.38 85 LEU B C 1
ATOM 1335 O O . LEU B 1 85 ? -8.422 -7.355 12.992 1 50.38 85 LEU B O 1
ATOM 1339 N N . ASP B 1 86 ? -8.664 -9.32 12.742 1 42.06 86 ASP B N 1
ATOM 1340 C CA . ASP B 1 86 ? -7.77 -9.578 13.867 1 42.06 86 ASP B CA 1
ATOM 1341 C C . ASP B 1 86 ? -6.309 -9.57 13.422 1 42.06 86 ASP B C 1
ATOM 1343 O O . ASP B 1 86 ? -6.004 -9.898 12.273 1 42.06 86 ASP B O 1
ATOM 1347 N N . ASP B 1 87 ? -5.512 -8.734 14.148 1 41 87 ASP B N 1
ATOM 1348 C CA . ASP B 1 87 ? -4.059 -8.703 14.055 1 41 87 ASP B CA 1
ATOM 1349 C C . ASP B 1 87 ? -3.484 -10.117 13.969 1 41 87 ASP B C 1
ATOM 1351 O O . ASP B 1 87 ? -3.213 -10.742 15 1 41 87 ASP B O 1
ATOM 1355 N N . GLU B 1 88 ? -3.975 -10.992 13.414 1 34.47 88 GLU B N 1
ATOM 1356 C CA . GLU B 1 88 ? -3.426 -12.328 13.586 1 34.47 88 GLU B CA 1
ATOM 1357 C C . GLU B 1 88 ? -1.951 -12.383 13.195 1 34.47 88 GLU B C 1
ATOM 1359 O O . GLU B 1 88 ? -1.215 -13.266 13.641 1 34.47 88 GLU B O 1
ATOM 1364 N N . GLY B 1 89 ? -1.545 -11.93 12.148 1 35.38 89 GLY B N 1
ATOM 1365 C CA . GLY B 1 89 ? -0.347 -12.625 11.703 1 35.38 89 GLY B CA 1
ATOM 1366 C C . GLY B 1 89 ? 0.853 -12.383 12.594 1 35.38 89 GLY B C 1
ATOM 1367 O O . GLY B 1 89 ? 1.679 -11.508 12.312 1 35.38 89 GLY B O 1
ATOM 1368 N N . GLY B 1 90 ? 0.691 -12.273 13.969 1 31.67 90 GLY B N 1
ATOM 1369 C CA . GLY B 1 90 ? 1.969 -12.531 14.617 1 31.67 90 GLY B CA 1
ATOM 1370 C C . GLY B 1 90 ? 2.605 -13.836 14.188 1 31.67 90 GLY B C 1
ATOM 1371 O O . GLY B 1 90 ? 1.914 -14.844 14.016 1 31.67 90 GLY B O 1
ATOM 1372 N N . GLU B 1 91 ? 3.428 -13.828 13.195 1 30.31 91 GLU B N 1
ATOM 1373 C CA . GLU B 1 91 ? 4.289 -14.984 12.969 1 30.31 91 GLU B CA 1
ATOM 1374 C C . GLU B 1 91 ? 4.676 -15.656 14.281 1 30.31 91 GLU B C 1
ATOM 1376 O O . GLU B 1 91 ? 5.148 -14.992 15.203 1 30.31 91 GLU B O 1
ATOM 1381 N N . SER B 1 92 ? 3.789 -16.516 14.812 1 27.47 92 SER B N 1
ATOM 1382 C CA . SER B 1 92 ? 4.246 -17.422 15.852 1 27.47 92 SER B CA 1
ATOM 1383 C C . SER B 1 92 ? 5.559 -18.094 15.461 1 27.47 92 SER B C 1
ATOM 1385 O O . SER B 1 92 ? 5.629 -18.797 14.445 1 27.47 92 SER B O 1
ATOM 1387 N N . TYR B 1 93 ? 6.703 -17.484 15.594 1 26.23 93 TYR B N 1
ATOM 1388 C CA . TYR B 1 93 ? 7.93 -18.266 15.734 1 26.23 93 TYR B CA 1
ATOM 1389 C C . TYR B 1 93 ? 7.75 -19.375 16.75 1 26.23 93 TYR B C 1
ATOM 1391 O O . TYR B 1 93 ? 7.234 -19.156 17.859 1 26.23 93 TYR B O 1
ATOM 1399 N N . ASP B 1 94 ? 7.172 -20.578 16.422 1 20.88 94 ASP B N 1
ATOM 1400 C CA . ASP B 1 94 ? 7.602 -21.734 17.219 1 20.88 94 ASP B CA 1
ATOM 1401 C C . ASP B 1 94 ? 9.117 -21.906 17.172 1 20.88 94 ASP B C 1
ATOM 1403 O O . ASP B 1 94 ? 9.75 -21.594 16.156 1 20.88 94 ASP B O 1
#

Secondary structure (DSSP, 8-state):
----EEEEEEEEEEEEEEETTSS-EEEEEEEEEEEE-TTS-EEEEEEEEETTSPEEEEEEEE-TTS-B---SSS-SS-EEEEE-----------/----EEEEEEEEEEEEEEETTSS-EEEEEEEEEEEE-TTS-EEEEEEEEETTSPEEEEEEEE-TTS-EE--SSS-SS--EEEE-----------

Solvent-accessible surface area (backbone atoms only — not comparable to full-atom values): 10195 Å² total; per-residue (Å²): 126,83,83,35,46,29,36,38,35,38,40,39,40,40,38,37,37,32,36,72,84,63,82,44,73,50,34,40,37,39,34,38,37,36,40,33,39,57,85,37,37,32,39,38,39,36,38,38,28,42,64,97,48,70,24,37,32,32,57,49,35,23,36,64,86,66,47,72,50,64,71,74,88,67,73,93,63,64,55,64,43,72,38,78,78,63,87,55,83,64,76,74,80,126,127,83,83,35,44,32,34,38,36,38,39,39,37,38,37,39,37,32,36,71,84,64,82,45,74,48,34,39,39,38,34,38,39,37,39,33,40,58,85,38,35,33,41,37,38,36,38,37,29,44,65,98,46,68,23,37,32,32,62,48,34,23,37,66,86,66,46,72,49,65,71,74,87,69,70,96,62,65,57,66,41,70,38,76,78,64,89,55,83,64,77,74,79,126

Nearest PDB structures (foldseek):
  8ah9-assembly1_A  TM=4.984E-01  e=4.940E-01  synthetic construct
  8ah9-assembly1_A  TM=4.983E-01  e=3.982E-01  synthetic construct

Radius of gyration: 20.81 Å; Cα contacts (8 Å, |Δi|>4): 403; chains: 2; bounding box: 44×56×47 Å

Foldseek 3Di:
DPDFDKDKDKDKDKDKDADPVRPDIWMKIKMWIWIADRQQKIKIWIWIDIVPAFIWIFIWMAHNVRHTPDPPPPDPDRPGDRDRPPPPPPVPPD/DPDFDKDKDKDKDKDKDADPVRPDIWMKIKMWIWIADRQQKIKIWIWIDIVPFFIWIFIWMAHNVRHTPPPPPPDPDRPGDRDRPPPPPPVPPD

Sequence (188 aa):
MSQSYSSSSSYFYSSSSSTDDGTAATGQRYATVSQTEPDGTTTVRTIRQDLGEPAVVDEKRYDQTGRLLTAGNSSAGGVRRITELDDEGGESYDMSQSYSSSSSYFYSSSSSTDDGTAATGQRYATVSQTEPDGTTTVRTIRQDLGEPAVVDEKRYDQTGRLLTAGNSSAGGVRRITELDDEGGESYD